Protein AF-A0A9N9FD49-F1 (afdb_monomer_lite)

InterPro domains:
  IPR052030 Peptidase M20/M20A family hydrolases [PTHR30575] (1-124)

Structure (mmCIF, N/CA/C/O backbone):
data_AF-A0A9N9FD49-F1
#
_entry.id   AF-A0A9N9FD49-F1
#
loop_
_atom_site.group_PDB
_atom_site.id
_atom_site.type_symbol
_atom_site.label_atom_id
_atom_site.label_alt_id
_atom_site.label_comp_id
_atom_site.label_asym_id
_atom_site.label_entity_id
_atom_site.label_seq_id
_atom_site.pdbx_PDB_ins_code
_atom_site.Cartn_x
_atom_site.Cartn_y
_atom_site.Cartn_z
_atom_site.occupancy
_atom_site.B_iso_or_equiv
_atom_site.auth_seq_id
_atom_site.auth_comp_id
_atom_site.auth_asym_id
_atom_site.auth_atom_id
_atom_site.pdbx_PDB_model_num
ATOM 1 N N . MET A 1 1 ? -5.210 12.489 31.346 1.00 48.78 1 MET A N 1
ATOM 2 C CA . MET A 1 1 ? -4.076 12.764 30.440 1.00 48.78 1 MET A CA 1
ATOM 3 C C . MET A 1 1 ? -3.189 11.539 30.343 1.00 48.78 1 MET A C 1
ATOM 5 O O . MET A 1 1 ? -3.195 10.955 29.278 1.00 48.78 1 MET A O 1
ATOM 9 N N . GLU A 1 2 ? -2.573 11.076 31.436 1.00 38.94 2 GLU A N 1
ATOM 10 C CA . GLU A 1 2 ? -1.674 9.901 31.472 1.00 38.94 2 GLU A CA 1
ATOM 11 C C . GLU A 1 2 ? -2.274 8.638 30.813 1.00 38.94 2 GLU A C 1
ATOM 13 O O . GLU A 1 2 ? -1.735 8.157 29.822 1.00 38.94 2 GLU A O 1
ATOM 18 N N . GLN A 1 3 ? -3.481 8.237 31.226 1.00 41.44 3 GLN A N 1
ATOM 19 C CA . GLN A 1 3 ? -4.226 7.083 30.689 1.00 41.44 3 GLN A CA 1
ATOM 20 C C . GLN A 1 3 ? -4.599 7.187 29.192 1.00 41.44 3 GLN A C 1
ATOM 22 O O . GLN A 1 3 ? -4.753 6.180 28.510 1.00 41.44 3 GLN A O 1
ATOM 27 N N . THR A 1 4 ? -4.763 8.409 28.670 1.00 55.53 4 THR A N 1
ATOM 28 C CA . THR A 1 4 ? -5.070 8.649 27.248 1.00 55.53 4 THR A CA 1
ATOM 29 C C . THR A 1 4 ? -3.807 8.500 26.402 1.00 55.53 4 THR A C 1
ATOM 31 O O . THR A 1 4 ? -3.849 7.865 25.358 1.00 55.53 4 THR A O 1
ATOM 34 N N . THR A 1 5 ? -2.674 9.020 26.883 1.00 59.12 5 THR A N 1
ATOM 35 C CA . THR A 1 5 ? -1.349 8.828 26.270 1.00 59.12 5 THR A CA 1
ATOM 36 C C . THR A 1 5 ? -0.921 7.363 26.244 1.00 59.12 5 THR A C 1
ATOM 38 O O . THR A 1 5 ? -0.415 6.917 25.221 1.00 59.12 5 THR A O 1
ATOM 41 N N . GLU A 1 6 ? -1.157 6.612 27.325 1.00 59.38 6 GLU A N 1
ATOM 42 C CA . GLU A 1 6 ? -0.853 5.173 27.387 1.00 59.38 6 GLU A CA 1
ATOM 43 C C . GLU A 1 6 ? -1.662 4.368 26.361 1.00 59.38 6 GLU A C 1
ATOM 45 O O . GLU A 1 6 ? -1.117 3.506 25.670 1.00 59.38 6 GLU A O 1
ATOM 50 N N . LEU A 1 7 ? -2.948 4.692 26.194 1.00 60.97 7 LEU A N 1
ATOM 51 C CA . LEU A 1 7 ? -3.796 4.030 25.205 1.00 60.97 7 LEU A CA 1
ATOM 52 C C . LEU A 1 7 ? -3.365 4.367 23.768 1.00 60.97 7 LEU A C 1
ATOM 54 O O . LEU A 1 7 ? -3.296 3.478 22.921 1.00 60.97 7 LEU A O 1
ATOM 58 N N . THR A 1 8 ? -3.003 5.626 23.498 1.00 71.31 8 THR A N 1
ATOM 59 C CA . THR A 1 8 ? -2.439 6.029 22.201 1.00 71.31 8 THR A CA 1
ATOM 60 C C . THR A 1 8 ? -1.119 5.308 21.911 1.00 71.31 8 THR A C 1
ATOM 62 O O . THR A 1 8 ? -0.913 4.865 20.780 1.00 71.31 8 THR A O 1
ATOM 65 N N . SER A 1 9 ? -0.252 5.118 22.915 1.00 79.88 9 SER A N 1
ATOM 66 C CA . SER A 1 9 ? 0.966 4.317 22.739 1.00 79.88 9 SER A CA 1
ATOM 67 C C . SER A 1 9 ? 0.662 2.844 22.483 1.00 79.88 9 SER A C 1
ATOM 69 O O . SER A 1 9 ? 1.275 2.255 21.603 1.00 79.88 9 SER A O 1
ATOM 71 N N . GLU A 1 10 ? -0.340 2.256 23.144 1.00 88.69 10 GLU A N 1
ATOM 72 C CA . GLU A 1 10 ? -0.682 0.848 22.923 1.00 88.69 10 GLU A CA 1
ATOM 73 C C . GLU A 1 10 ? -1.268 0.598 21.523 1.00 88.69 10 GLU A C 1
ATOM 75 O O . GLU A 1 10 ? -1.015 -0.447 20.909 1.00 88.69 10 GLU A O 1
ATOM 80 N N . PHE A 1 11 ? -2.034 1.555 20.988 1.00 89.88 11 PHE A N 1
ATOM 81 C CA . PHE A 1 11 ? -2.509 1.504 19.606 1.00 89.88 11 PHE A CA 1
ATOM 82 C C . PHE A 1 11 ? -1.346 1.576 18.615 1.00 89.88 11 PHE A C 1
ATOM 84 O O . PHE A 1 11 ? -1.268 0.744 17.708 1.00 89.88 11 PHE A O 1
ATOM 91 N N . ALA A 1 12 ? -0.431 2.530 18.809 1.00 86.69 12 ALA A N 1
ATOM 92 C CA . ALA A 1 12 ? 0.756 2.676 17.975 1.00 86.69 12 ALA A CA 1
ATOM 93 C C . ALA A 1 12 ? 1.618 1.406 18.018 1.00 86.69 12 ALA A C 1
ATOM 95 O O . ALA A 1 12 ? 1.910 0.831 16.973 1.00 86.69 12 ALA A O 1
ATOM 96 N N . ASP A 1 13 ? 1.935 0.900 19.210 1.00 91.44 13 ASP A N 1
ATOM 97 C CA . ASP A 1 13 ? 2.739 -0.309 19.395 1.00 91.44 13 ASP A CA 1
ATOM 98 C C . ASP A 1 13 ? 2.086 -1.532 18.748 1.00 91.44 13 ASP A C 1
ATOM 100 O O . ASP A 1 13 ? 2.764 -2.333 18.108 1.00 91.44 13 ASP A O 1
ATOM 104 N N . THR A 1 14 ? 0.759 -1.663 18.851 1.00 95.44 14 THR A N 1
ATOM 105 C CA . THR A 1 14 ? 0.018 -2.754 18.202 1.00 95.44 14 THR A CA 1
ATOM 106 C C . THR A 1 14 ? 0.128 -2.673 16.678 1.00 95.44 14 THR A C 1
ATOM 108 O O . THR A 1 14 ? 0.394 -3.689 16.034 1.00 95.44 14 THR A O 1
ATOM 111 N N . ALA A 1 15 ? -0.045 -1.483 16.093 1.00 91.00 15 ALA A N 1
ATOM 112 C CA . ALA A 1 15 ? 0.073 -1.289 14.650 1.00 91.00 15 ALA A CA 1
ATOM 113 C C . ALA A 1 15 ? 1.500 -1.561 14.153 1.00 91.00 15 ALA A C 1
ATOM 115 O O . ALA A 1 15 ? 1.694 -2.302 13.190 1.00 91.00 15 ALA A O 1
ATOM 116 N N . LEU A 1 16 ? 2.499 -0.991 14.831 1.00 92.06 16 LEU A N 1
ATOM 117 C CA . LEU A 1 16 ? 3.910 -1.135 14.477 1.00 92.06 16 LEU A CA 1
ATOM 118 C C . LEU A 1 1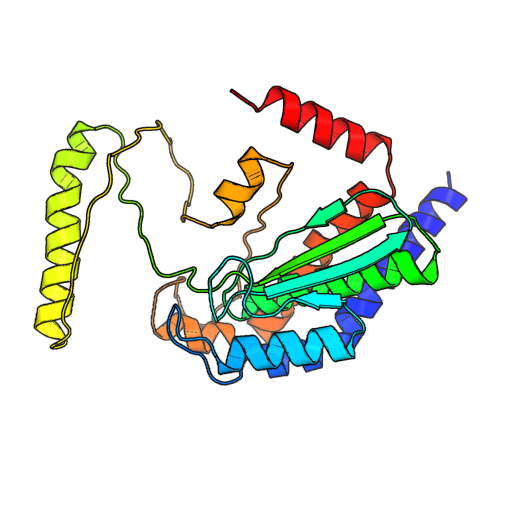6 ? 4.381 -2.581 14.623 1.00 92.06 16 LEU A C 1
ATOM 120 O O . LEU A 1 16 ? 5.074 -3.088 13.744 1.00 92.06 16 LEU A O 1
ATOM 124 N N . LYS A 1 17 ? 3.959 -3.272 15.687 1.00 95.50 17 LYS A N 1
ATOM 125 C CA . LYS A 1 17 ? 4.268 -4.689 15.884 1.00 95.50 17 LYS A CA 1
ATOM 126 C C . LYS A 1 17 ? 3.668 -5.552 14.776 1.00 95.50 17 LYS A C 1
ATOM 128 O O . LYS A 1 17 ? 4.365 -6.412 14.252 1.00 95.50 17 LYS A O 1
ATOM 133 N N . ALA A 1 18 ? 2.424 -5.289 14.377 1.00 96.62 18 ALA A N 1
ATOM 134 C CA . ALA A 1 18 ? 1.783 -6.022 13.290 1.00 96.62 18 ALA A CA 1
ATOM 135 C C . ALA A 1 18 ? 2.480 -5.814 11.933 1.00 96.62 18 ALA A C 1
ATOM 137 O O . ALA A 1 18 ? 2.553 -6.759 11.153 1.00 96.62 18 ALA A O 1
ATOM 138 N N . ILE A 1 19 ? 3.009 -4.613 11.659 1.00 95.00 19 ILE A N 1
ATOM 139 C CA . ILE A 1 19 ? 3.825 -4.334 10.462 1.00 95.00 19 ILE A CA 1
ATOM 140 C C . ILE A 1 19 ? 5.161 -5.078 10.533 1.00 95.00 19 ILE A C 1
ATOM 142 O O . ILE A 1 19 ? 5.566 -5.710 9.559 1.00 95.00 19 ILE A O 1
ATOM 146 N N . GLU A 1 20 ? 5.834 -5.021 11.683 1.00 95.62 20 GLU A N 1
ATOM 147 C CA . GLU A 1 20 ? 7.118 -5.693 11.892 1.00 95.62 20 GLU A CA 1
ATOM 148 C C . GLU A 1 20 ? 6.987 -7.214 11.733 1.00 95.62 20 GLU A C 1
ATOM 150 O O . GLU A 1 20 ? 7.800 -7.834 11.054 1.00 95.62 20 GLU A O 1
ATOM 155 N N . ASP A 1 21 ? 5.920 -7.807 12.278 1.00 97.25 21 ASP A N 1
ATOM 156 C CA . ASP A 1 21 ? 5.657 -9.251 12.222 1.00 97.25 21 ASP A CA 1
ATOM 157 C C . ASP A 1 21 ? 5.485 -9.787 10.795 1.00 97.25 21 ASP A C 1
ATOM 159 O O . ASP A 1 21 ? 5.716 -10.970 10.554 1.00 97.25 21 ASP A O 1
ATOM 163 N N . VAL A 1 22 ? 5.101 -8.932 9.842 1.00 96.62 22 VAL A N 1
ATOM 164 C CA . VAL A 1 22 ? 4.965 -9.300 8.425 1.00 96.62 22 VAL A CA 1
ATOM 165 C C . VAL A 1 22 ? 6.087 -8.749 7.547 1.00 96.62 22 VAL A C 1
ATOM 167 O O . VAL A 1 22 ? 6.101 -9.010 6.347 1.00 96.62 22 VAL A O 1
ATOM 170 N N . SER A 1 23 ? 7.042 -8.007 8.112 1.00 96.00 23 SER A N 1
ATOM 171 C CA . SER A 1 23 ? 8.091 -7.303 7.364 1.00 96.00 23 SER A CA 1
ATOM 172 C C . SER A 1 23 ? 8.893 -8.236 6.454 1.00 96.00 23 SER A C 1
ATOM 174 O O . SER A 1 23 ? 9.079 -7.932 5.275 1.00 96.00 23 SER A O 1
ATOM 176 N N . ASP A 1 24 ? 9.309 -9.401 6.957 1.00 95.44 24 ASP A N 1
ATOM 177 C CA . ASP A 1 24 ? 10.069 -10.377 6.168 1.00 95.44 24 ASP A CA 1
ATOM 178 C C . ASP A 1 24 ? 9.218 -11.004 5.050 1.00 95.44 24 ASP A C 1
ATOM 180 O O . ASP A 1 24 ? 9.685 -11.157 3.922 1.00 95.44 24 ASP A O 1
ATOM 184 N N . GLU A 1 25 ? 7.943 -11.308 5.317 1.00 95.25 25 GLU A N 1
ATOM 185 C CA . GLU A 1 25 ? 7.009 -11.819 4.302 1.00 95.25 25 GLU A CA 1
ATOM 186 C C . GLU A 1 25 ? 6.801 -10.789 3.179 1.00 95.25 25 GLU A C 1
ATOM 188 O O . GLU A 1 25 ? 6.826 -11.130 1.993 1.00 95.25 25 GLU A O 1
ATOM 193 N N . LEU A 1 26 ? 6.649 -9.515 3.551 1.00 93.38 26 LEU A N 1
ATOM 194 C CA . LEU A 1 26 ? 6.530 -8.396 2.622 1.00 93.38 26 LEU A CA 1
ATOM 195 C C . LEU A 1 26 ? 7.807 -8.203 1.801 1.00 93.38 26 LEU A C 1
ATOM 197 O O . LEU A 1 26 ? 7.725 -7.976 0.592 1.00 93.38 26 LEU A O 1
ATOM 201 N N . TYR A 1 27 ? 8.985 -8.347 2.412 1.00 93.25 27 TYR A N 1
ATOM 202 C CA . TYR A 1 27 ? 10.244 -8.292 1.676 1.00 93.25 27 TYR A CA 1
ATOM 203 C C . TYR A 1 27 ? 10.289 -9.368 0.590 1.00 93.25 27 TYR A C 1
ATOM 205 O O . TYR A 1 27 ? 10.530 -9.057 -0.580 1.00 93.25 27 TYR A O 1
ATOM 213 N N . GLU A 1 28 ? 9.967 -10.611 0.953 1.00 93.31 28 GLU A N 1
ATOM 214 C CA . GLU A 1 28 ? 9.929 -11.740 0.024 1.00 93.31 28 GLU A CA 1
ATOM 215 C C . GLU A 1 28 ? 8.913 -11.538 -1.103 1.00 93.31 28 GLU A C 1
ATOM 217 O O . GLU A 1 28 ? 9.177 -11.918 -2.244 1.00 93.31 28 GLU A O 1
ATOM 222 N N . ILE A 1 29 ? 7.762 -10.922 -0.827 1.00 91.38 29 ILE A N 1
ATOM 223 C CA . ILE A 1 29 ? 6.794 -10.535 -1.862 1.00 91.38 29 ILE A CA 1
ATOM 224 C C . ILE A 1 29 ? 7.405 -9.487 -2.805 1.00 91.38 29 ILE A C 1
ATOM 226 O O . ILE A 1 29 ? 7.354 -9.655 -4.023 1.00 91.38 29 ILE A O 1
ATOM 230 N N . SER A 1 30 ? 8.034 -8.439 -2.264 1.00 87.06 30 SER A N 1
ATOM 231 C CA . SER A 1 30 ? 8.511 -7.278 -3.033 1.00 87.06 30 SER A CA 1
ATOM 232 C C . SER A 1 30 ? 9.613 -7.582 -4.055 1.00 87.06 30 SER A C 1
ATOM 234 O O . SER A 1 30 ? 9.788 -6.840 -5.026 1.00 87.06 30 SER A O 1
ATOM 236 N N . ILE A 1 31 ? 10.385 -8.652 -3.855 1.00 89.19 31 ILE A N 1
ATOM 237 C CA . ILE A 1 31 ? 11.532 -8.986 -4.712 1.00 89.19 31 ILE A CA 1
ATOM 238 C C . ILE A 1 31 ? 11.190 -9.980 -5.830 1.00 89.19 31 ILE A C 1
ATOM 240 O O . ILE A 1 31 ? 12.011 -10.174 -6.744 1.00 89.19 31 ILE A O 1
ATOM 244 N N . LYS A 1 32 ? 9.994 -10.584 -5.788 1.00 86.38 32 LYS A N 1
ATOM 245 C CA . LYS A 1 32 ? 9.552 -11.634 -6.715 1.00 86.38 32 LYS A CA 1
ATOM 246 C C . LYS A 1 32 ? 9.039 -11.062 -8.037 1.00 86.38 32 LYS A C 1
ATOM 248 O O . LYS A 1 32 ? 8.318 -10.078 -8.062 1.00 86.38 32 LYS A O 1
ATOM 253 N N . ASN A 1 33 ? 9.455 -11.723 -9.119 1.00 82.00 33 ASN A N 1
ATOM 254 C CA . ASN A 1 33 ? 8.973 -11.613 -10.502 1.00 82.00 33 ASN A CA 1
ATOM 255 C C . ASN A 1 33 ? 8.302 -10.270 -10.885 1.00 82.00 33 ASN A C 1
ATOM 257 O O . ASN A 1 33 ? 7.076 -10.209 -10.947 1.00 82.00 33 ASN A O 1
ATOM 261 N N . PRO A 1 34 ? 9.081 -9.197 -11.133 1.00 78.81 34 PRO A N 1
ATOM 262 C CA . PRO A 1 34 ? 8.523 -7.936 -11.610 1.00 78.81 34 PRO A CA 1
ATOM 263 C C . PRO A 1 34 ? 7.905 -8.115 -13.003 1.00 78.81 34 PRO A C 1
ATOM 265 O O . PRO A 1 34 ? 8.526 -8.706 -13.887 1.00 78.81 34 PRO A O 1
ATOM 268 N N . GLU A 1 35 ? 6.707 -7.572 -13.195 1.00 80.25 35 GLU A N 1
ATOM 269 C CA . GLU A 1 35 ? 5.926 -7.680 -14.430 1.00 80.25 35 GLU A CA 1
ATOM 270 C C . GLU A 1 35 ? 5.734 -6.313 -15.098 1.00 80.25 35 GLU A C 1
ATOM 272 O O . GLU A 1 35 ? 6.020 -5.264 -14.516 1.00 80.25 35 GLU A O 1
ATOM 277 N N . LEU A 1 36 ? 5.300 -6.332 -16.359 1.00 77.00 36 LEU A N 1
ATOM 278 C CA . LEU A 1 36 ? 5.026 -5.124 -17.134 1.00 77.00 36 LEU A CA 1
ATOM 279 C C . LEU A 1 36 ? 3.654 -4.541 -16.782 1.00 77.00 36 LEU A C 1
ATOM 281 O O . LEU A 1 36 ? 2.762 -5.255 -16.331 1.00 77.00 36 LEU A O 1
ATOM 285 N N . ALA A 1 37 ? 3.490 -3.244 -17.050 1.00 75.19 37 ALA A N 1
ATOM 286 C CA . ALA A 1 37 ? 2.236 -2.529 -16.841 1.00 75.19 37 ALA A CA 1
ATOM 287 C C . ALA A 1 37 ? 1.057 -3.234 -17.537 1.00 75.19 37 ALA A C 1
ATOM 289 O O . ALA A 1 37 ? 1.148 -3.542 -18.726 1.00 75.19 37 ALA A O 1
ATOM 290 N N . TYR A 1 38 ? -0.041 -3.433 -16.803 1.00 76.88 38 TYR A N 1
ATOM 291 C CA . TYR A 1 38 ? -1.259 -4.160 -17.203 1.00 76.88 38 TYR A CA 1
ATOM 292 C C . TYR A 1 38 ? -1.102 -5.676 -17.406 1.00 76.88 38 TYR A C 1
ATOM 294 O O . TYR A 1 38 ? -2.085 -6.357 -17.693 1.00 76.88 38 TYR A O 1
ATOM 302 N N . GLU A 1 39 ? 0.098 -6.220 -17.222 1.00 82.31 39 GLU A N 1
ATOM 303 C CA . GLU A 1 39 ? 0.406 -7.648 -17.343 1.00 82.31 39 GLU A CA 1
ATOM 304 C C . GLU A 1 39 ? 0.819 -8.250 -15.986 1.00 82.31 39 GLU A C 1
ATOM 306 O O . GLU A 1 39 ? 1.384 -9.340 -15.936 1.00 82.31 39 GLU A O 1
ATOM 311 N N . GLU A 1 40 ? 0.546 -7.556 -14.873 1.00 86.12 40 GLU A N 1
ATOM 312 C CA . GLU A 1 40 ? 0.952 -7.920 -13.508 1.00 86.12 40 GLU A CA 1
ATOM 313 C C . GLU A 1 40 ? 0.140 -9.087 -12.912 1.00 86.12 40 GLU A C 1
ATOM 315 O O . GLU A 1 40 ? -0.434 -8.989 -11.825 1.00 86.12 40 GLU A O 1
ATOM 320 N N . LYS A 1 41 ? 0.037 -10.206 -13.634 1.00 91.62 41 LYS A N 1
ATOM 321 C CA . LYS A 1 41 ? -0.806 -11.354 -13.266 1.00 91.62 41 LYS A CA 1
ATOM 322 C C . LYS A 1 41 ? -0.236 -12.135 -12.085 1.00 91.62 41 LYS A C 1
ATOM 324 O O . LYS A 1 41 ? -0.995 -12.567 -11.214 1.00 91.62 41 LYS A O 1
ATOM 329 N N . PHE A 1 42 ? 1.083 -12.313 -12.031 1.00 90.25 42 PHE A N 1
ATOM 330 C CA . PHE A 1 42 ? 1.757 -12.938 -10.898 1.00 90.25 42 PHE A CA 1
ATOM 331 C C . PHE A 1 42 ? 1.662 -12.060 -9.649 1.00 90.25 42 PHE A C 1
ATOM 333 O O . PHE A 1 42 ? 1.257 -12.559 -8.600 1.00 90.25 42 PHE A O 1
ATOM 340 N N . ALA A 1 43 ? 1.989 -10.768 -9.751 1.00 87.38 43 ALA A N 1
ATOM 341 C CA . ALA A 1 43 ? 1.928 -9.847 -8.619 1.00 87.38 43 ALA A CA 1
ATOM 342 C C . ALA A 1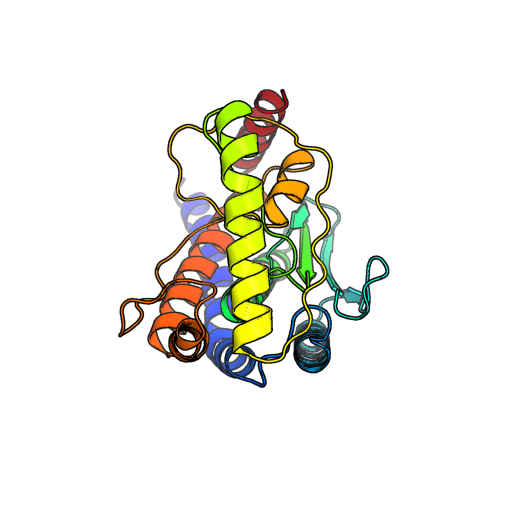 43 ? 0.491 -9.699 -8.097 1.00 87.38 43 ALA A C 1
ATOM 344 O O . ALA A 1 43 ? 0.272 -9.766 -6.887 1.00 87.38 43 ALA A O 1
ATOM 345 N N . HIS A 1 44 ? -0.492 -9.593 -8.998 1.00 92.31 44 HIS A N 1
ATOM 346 C CA . HIS A 1 44 ? -1.911 -9.596 -8.650 1.00 92.31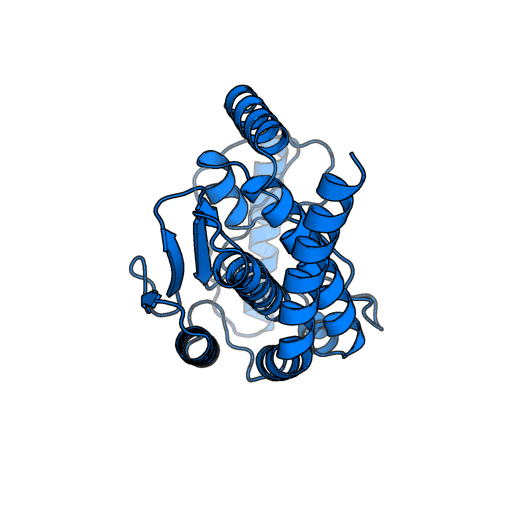 44 HIS A CA 1
ATOM 347 C C . HIS A 1 44 ? -2.283 -10.834 -7.836 1.00 92.31 44 HIS A C 1
ATOM 349 O O . HIS A 1 44 ? -2.793 -10.714 -6.722 1.00 92.31 44 HIS A O 1
ATOM 355 N N . LYS A 1 45 ? -2.001 -12.029 -8.370 1.00 94.56 45 LYS A N 1
ATOM 356 C CA . LYS A 1 45 ? -2.338 -13.282 -7.695 1.00 94.56 45 LYS A CA 1
ATOM 357 C C . LYS A 1 45 ? -1.655 -13.386 -6.331 1.00 94.56 45 LYS A C 1
ATOM 359 O O . LYS A 1 45 ? -2.316 -13.711 -5.352 1.00 94.56 45 LYS A O 1
ATOM 364 N N . LEU A 1 46 ? -0.359 -13.081 -6.269 1.00 93.62 46 LEU A N 1
ATOM 365 C CA . LEU A 1 46 ? 0.426 -13.148 -5.040 1.00 93.62 46 LEU A CA 1
ATOM 366 C C . LEU A 1 46 ? -0.158 -12.249 -3.941 1.00 93.62 46 LEU A C 1
ATOM 368 O O . LEU A 1 46 ? -0.300 -12.691 -2.805 1.00 93.62 46 LEU A O 1
ATOM 372 N N . LEU A 1 47 ? -0.518 -11.006 -4.276 1.00 93.56 47 LEU A N 1
ATOM 373 C CA . LEU A 1 47 ? -1.085 -10.054 -3.319 1.00 93.56 47 LEU A CA 1
ATOM 374 C C . LEU A 1 47 ? -2.512 -10.427 -2.901 1.00 93.56 47 LEU A C 1
ATOM 376 O O . LEU A 1 47 ? -2.842 -10.323 -1.721 1.00 93.56 47 LEU A O 1
ATOM 380 N N . VAL A 1 48 ? -3.347 -10.882 -3.841 1.00 95.00 48 VAL A N 1
ATOM 381 C CA . VAL A 1 48 ? -4.713 -11.342 -3.549 1.00 95.00 48 VAL A CA 1
ATOM 382 C C . VAL A 1 48 ? -4.690 -12.533 -2.596 1.00 95.00 48 VAL A C 1
ATOM 384 O O . VAL A 1 48 ? -5.374 -12.487 -1.573 1.00 95.00 48 VAL A O 1
ATOM 387 N N . ASP A 1 49 ? -3.887 -13.557 -2.896 1.00 96.06 49 ASP A N 1
ATOM 388 C CA . ASP A 1 49 ? -3.757 -14.748 -2.052 1.00 96.06 49 ASP A CA 1
ATOM 389 C C . ASP A 1 49 ? -3.270 -14.351 -0.647 1.00 96.06 49 ASP A C 1
ATOM 391 O O . ASP A 1 49 ? -3.883 -14.709 0.358 1.00 96.06 49 ASP A O 1
ATOM 395 N N . TYR A 1 50 ? -2.221 -13.524 -0.573 1.00 96.06 50 TYR A N 1
ATOM 396 C CA . TYR A 1 50 ? -1.653 -13.070 0.695 1.00 96.06 50 TYR A CA 1
ATOM 397 C C . TYR A 1 50 ? -2.663 -12.293 1.555 1.00 96.06 50 TYR A C 1
ATOM 399 O O . TYR A 1 50 ? -2.804 -12.535 2.754 1.00 96.06 50 TYR A O 1
ATOM 407 N N . LEU A 1 51 ? -3.424 -11.373 0.958 1.00 95.00 51 LEU A N 1
ATOM 408 C CA . LEU A 1 51 ? -4.437 -10.598 1.681 1.00 95.00 51 LEU A CA 1
ATOM 409 C C . LEU A 1 51 ? -5.606 -11.476 2.153 1.00 95.00 51 LEU A C 1
ATOM 411 O O . LEU A 1 51 ? -6.125 -11.263 3.254 1.00 95.00 51 LEU A O 1
ATOM 415 N N . GLN A 1 52 ? -5.992 -12.491 1.376 1.00 94.75 52 GLN A N 1
ATOM 416 C CA . GLN A 1 52 ? -6.979 -13.489 1.801 1.00 94.75 52 GLN A CA 1
ATOM 417 C C . GLN A 1 52 ? -6.474 -14.310 2.996 1.00 94.75 52 GLN A C 1
ATOM 419 O O . GLN A 1 52 ? -7.218 -14.496 3.962 1.00 94.75 52 GLN A O 1
ATOM 424 N N . GLU A 1 53 ? -5.205 -14.732 2.993 1.00 95.44 53 GLU A N 1
ATOM 425 C CA . GLU A 1 53 ? -4.568 -15.410 4.134 1.00 95.44 53 GLU A CA 1
ATOM 426 C C . GLU A 1 53 ? -4.570 -14.534 5.397 1.00 95.44 53 GLU A C 1
ATOM 428 O O . GLU A 1 53 ? -4.845 -15.018 6.500 1.00 95.44 53 GLU A O 1
ATOM 433 N N . LYS A 1 54 ? -4.368 -13.217 5.246 1.00 94.88 54 LYS A N 1
ATOM 434 C CA . LYS A 1 54 ? -4.486 -12.228 6.336 1.00 94.88 54 LYS A CA 1
ATOM 435 C C . LYS A 1 54 ? -5.936 -11.867 6.702 1.00 94.88 54 LYS A C 1
ATOM 437 O O . LYS A 1 54 ? -6.160 -10.989 7.542 1.00 94.88 54 LYS A O 1
ATOM 442 N N . ARG A 1 55 ? -6.917 -12.596 6.154 1.00 94.56 55 ARG A N 1
ATOM 443 C CA . ARG A 1 55 ? -8.361 -12.490 6.429 1.00 94.56 55 ARG A CA 1
ATOM 444 C C . ARG A 1 55 ? -8.996 -11.173 5.979 1.00 94.56 55 ARG A C 1
ATOM 446 O O . ARG A 1 55 ? -9.954 -10.711 6.598 1.00 94.56 55 ARG A O 1
ATOM 453 N N . PHE A 1 56 ? -8.491 -10.570 4.907 1.00 93.81 56 PHE A N 1
ATOM 454 C CA . PHE A 1 56 ? -9.227 -9.525 4.200 1.00 93.81 56 PHE A CA 1
ATOM 455 C C . PHE A 1 56 ? -10.291 -10.151 3.294 1.00 93.81 56 PHE A C 1
ATOM 457 O O . PHE A 1 56 ? -10.096 -11.218 2.708 1.00 93.81 56 PHE A O 1
ATOM 464 N N . LYS A 1 57 ? -11.414 -9.454 3.123 1.00 94.38 57 LYS A N 1
ATOM 465 C CA . LYS A 1 57 ? -12.356 -9.736 2.041 1.00 94.38 57 LYS A CA 1
ATOM 466 C C . LYS A 1 57 ? -11.785 -9.127 0.764 1.00 94.38 57 LYS A C 1
ATOM 468 O O . LYS A 1 57 ? -11.774 -7.908 0.620 1.00 94.38 57 LYS A O 1
ATOM 473 N N . VAL A 1 58 ? -11.313 -9.963 -0.155 1.00 94.75 58 VAL A N 1
ATOM 474 C CA . VAL A 1 58 ? -10.667 -9.501 -1.391 1.00 94.75 58 VAL A CA 1
ATOM 475 C C . VAL A 1 58 ? -11.582 -9.710 -2.595 1.00 94.75 58 VAL A C 1
ATOM 477 O O . VAL A 1 58 ? -12.075 -10.814 -2.819 1.00 94.75 58 VAL A O 1
ATOM 480 N N . THR A 1 59 ? -11.784 -8.653 -3.377 1.00 95.19 59 THR A N 1
ATOM 481 C CA . THR A 1 59 ? -12.441 -8.664 -4.687 1.00 95.19 59 THR A CA 1
ATOM 482 C C . THR A 1 59 ? -11.361 -8.560 -5.773 1.00 95.19 59 THR A C 1
ATOM 484 O O . THR A 1 59 ? -10.844 -7.462 -6.011 1.00 95.19 59 THR A O 1
ATOM 487 N N . PRO A 1 60 ? -10.965 -9.675 -6.414 1.00 94.12 60 PRO A N 1
ATOM 488 C CA . PRO A 1 60 ? -9.993 -9.653 -7.506 1.00 94.12 60 PRO A CA 1
ATOM 489 C C . PRO A 1 60 ? -10.602 -9.074 -8.791 1.00 94.12 60 PRO A C 1
ATOM 491 O O . PRO A 1 60 ? -11.820 -8.923 -8.895 1.00 94.12 60 PRO A O 1
ATOM 494 N N . SER A 1 61 ? -9.741 -8.754 -9.758 1.00 91.75 61 SER A N 1
ATOM 495 C CA . SER A 1 61 ? -10.077 -8.210 -11.084 1.00 91.75 61 SER A CA 1
ATOM 496 C C . SER A 1 61 ? -11.162 -7.121 -11.061 1.00 91.75 61 SER A C 1
ATOM 498 O O . SER A 1 61 ? -12.187 -7.194 -11.744 1.00 91.75 61 SER A O 1
ATOM 500 N N . SER A 1 62 ? -10.959 -6.124 -10.201 1.00 86.69 62 SER A N 1
ATOM 501 C CA . SER A 1 62 ? -11.940 -5.073 -9.924 1.00 86.69 62 SER A CA 1
ATOM 502 C C . SER A 1 62 ? -11.955 -3.976 -10.993 1.00 86.69 62 SER A C 1
ATOM 504 O O . SER A 1 62 ? -10.993 -3.772 -11.727 1.00 86.69 62 SER A O 1
ATOM 506 N N . PHE A 1 63 ? -13.069 -3.240 -11.071 1.00 85.75 63 PHE A N 1
ATOM 507 C CA . PHE A 1 63 ? -13.230 -2.059 -11.939 1.00 85.75 63 PHE A CA 1
ATOM 508 C C . PHE A 1 63 ? -12.960 -2.307 -13.436 1.00 85.75 63 PHE A C 1
ATOM 510 O O . PHE A 1 63 ? -12.609 -1.387 -14.169 1.00 85.75 63 PHE A O 1
ATOM 517 N N . GLY A 1 64 ? -13.143 -3.548 -13.901 1.00 84.94 64 GLY A N 1
ATOM 518 C CA . GLY A 1 64 ? -12.916 -3.929 -15.298 1.00 84.94 64 GLY A CA 1
ATOM 519 C C . GLY A 1 64 ? -11.442 -4.106 -15.678 1.00 84.94 64 GLY A C 1
ATOM 520 O O . GLY A 1 64 ? -11.146 -4.224 -16.864 1.00 84.94 64 GLY A O 1
ATOM 521 N N . LEU A 1 65 ? -10.530 -4.139 -14.701 1.00 84.38 65 LEU A N 1
ATOM 522 C CA . LEU A 1 65 ? -9.103 -4.379 -14.908 1.00 84.38 65 LEU A CA 1
ATOM 523 C C . LEU A 1 65 ? -8.710 -5.737 -14.324 1.00 84.38 65 LEU A C 1
ATOM 525 O O . LEU A 1 65 ? -8.874 -5.971 -13.129 1.00 84.38 65 LEU A O 1
ATOM 529 N N . GLU A 1 66 ? -8.164 -6.624 -15.163 1.00 88.94 66 GLU A N 1
ATOM 530 C CA . GLU A 1 66 ? -7.801 -7.998 -14.771 1.00 88.94 66 GLU A CA 1
ATOM 531 C C . GLU A 1 66 ? -6.818 -8.015 -13.590 1.00 88.94 66 GLU A C 1
ATOM 533 O O . GLU A 1 66 ? -6.967 -8.835 -12.685 1.00 88.94 66 GLU A O 1
ATOM 538 N N . THR A 1 67 ? -5.871 -7.073 -13.566 1.00 86.94 67 THR A N 1
ATOM 539 C CA . THR A 1 67 ? -4.786 -6.994 -12.580 1.00 86.94 67 THR A CA 1
ATOM 540 C C . THR A 1 67 ? -5.093 -6.090 -11.378 1.00 86.94 67 THR A C 1
ATOM 542 O O . THR A 1 67 ? -4.284 -6.016 -10.453 1.00 86.94 67 THR A O 1
ATOM 545 N N . ALA A 1 68 ? -6.274 -5.462 -11.309 1.00 87.50 68 ALA A N 1
ATOM 546 C CA . ALA A 1 68 ? -6.678 -4.635 -10.166 1.00 87.50 68 ALA A CA 1
ATOM 547 C C . ALA A 1 68 ? -7.432 -5.431 -9.094 1.00 87.50 68 ALA A C 1
ATOM 549 O O . ALA A 1 68 ? -8.161 -6.367 -9.411 1.00 87.50 68 ALA A O 1
ATOM 550 N N . PHE A 1 69 ? -7.334 -5.038 -7.824 1.00 91.00 69 PHE A N 1
ATOM 551 C CA . PHE A 1 69 ? -8.103 -5.665 -6.739 1.00 91.00 69 PHE A CA 1
ATOM 552 C C . PHE A 1 69 ? -8.539 -4.663 -5.666 1.00 91.00 69 PHE A C 1
ATOM 554 O O . PHE A 1 69 ? -7.969 -3.584 -5.527 1.00 91.00 69 PHE A O 1
ATOM 561 N N . VAL A 1 70 ? -9.537 -5.050 -4.870 1.00 91.31 70 VAL A N 1
ATOM 562 C CA . VAL A 1 70 ? -9.927 -4.349 -3.638 1.00 91.31 70 VAL A CA 1
ATOM 563 C C . VAL A 1 70 ? -9.858 -5.327 -2.479 1.00 91.31 70 VAL A C 1
ATOM 565 O O . VAL A 1 70 ? -10.459 -6.393 -2.554 1.00 91.31 70 VAL A O 1
ATOM 568 N N . ALA A 1 71 ? -9.160 -4.978 -1.406 1.00 89.56 71 ALA A N 1
ATOM 569 C CA . ALA A 1 71 ? -9.149 -5.731 -0.159 1.00 89.56 71 ALA A CA 1
ATOM 570 C C . ALA A 1 71 ? -9.778 -4.900 0.959 1.00 89.56 71 ALA A C 1
ATOM 572 O O . ALA A 1 71 ? -9.386 -3.761 1.201 1.00 89.56 71 ALA A O 1
ATOM 573 N N . GLU A 1 72 ? -10.760 -5.475 1.642 1.00 89.69 72 GLU A N 1
ATOM 574 C CA . GLU A 1 72 ? -11.551 -4.799 2.665 1.00 89.69 72 GLU A CA 1
ATOM 575 C C . GLU A 1 72 ? -11.451 -5.548 3.994 1.00 89.69 72 GLU A C 1
ATOM 577 O O . GLU A 1 72 ? -11.586 -6.774 4.055 1.00 89.69 72 GLU A O 1
ATOM 582 N N . PHE A 1 73 ? -11.263 -4.801 5.075 1.00 89.31 73 PHE A N 1
ATOM 583 C CA . PHE A 1 73 ? -11.478 -5.275 6.433 1.00 89.31 73 PHE A CA 1
ATOM 584 C C . PHE A 1 73 ? -12.425 -4.316 7.150 1.00 89.31 73 PHE A C 1
ATOM 586 O O . PHE A 1 73 ? -12.231 -3.102 7.111 1.00 89.31 73 PHE A O 1
ATOM 593 N N . GLN A 1 74 ? -13.438 -4.859 7.819 1.00 81.56 74 GLN A N 1
ATOM 594 C CA . GLN A 1 74 ? -14.427 -4.082 8.554 1.00 81.56 74 GLN A CA 1
ATOM 595 C C . GLN A 1 74 ? -14.647 -4.721 9.923 1.00 81.56 74 GLN A C 1
ATOM 597 O O . GLN A 1 74 ? -15.027 -5.889 9.996 1.00 81.56 74 GLN A O 1
ATOM 602 N N . SER A 1 75 ? -14.425 -3.965 11.002 1.00 76.56 75 SER A N 1
ATOM 603 C CA . SER A 1 75 ? -14.725 -4.443 12.359 1.00 76.56 75 SER A CA 1
ATOM 604 C C . SER A 1 75 ? -16.219 -4.272 12.675 1.00 76.56 75 SER A C 1
ATOM 606 O O . SER A 1 75 ? -16.859 -5.240 13.079 1.00 76.56 75 SER A O 1
ATOM 608 N N . LYS A 1 76 ? -16.768 -3.062 12.439 1.00 65.69 76 LYS A N 1
ATOM 609 C CA . LYS A 1 76 ? -18.179 -2.594 12.477 1.00 65.69 76 LYS A CA 1
ATOM 610 C C . LYS A 1 76 ? -18.283 -1.265 11.695 1.00 65.69 76 LYS A C 1
ATOM 612 O O . LYS A 1 76 ? -17.253 -0.688 11.355 1.00 65.69 76 LYS A O 1
ATOM 617 N N . ALA A 1 77 ? -19.487 -0.781 11.361 1.00 54.12 77 ALA A N 1
ATOM 618 C CA . ALA A 1 77 ? -19.664 0.463 10.591 1.00 54.12 77 ALA A CA 1
ATOM 619 C C . ALA A 1 77 ? -18.984 1.660 11.287 1.00 54.12 77 ALA A C 1
ATOM 621 O O . ALA A 1 77 ? -19.376 2.039 12.382 1.00 54.12 77 ALA A O 1
ATOM 622 N N . GLY A 1 78 ? -17.970 2.249 10.651 1.00 56.81 78 GLY A N 1
ATOM 623 C CA . GLY A 1 78 ? -17.146 3.300 11.247 1.00 56.81 78 GLY A CA 1
ATOM 624 C C . GLY A 1 78 ? -16.397 4.119 10.198 1.00 56.81 78 GLY A C 1
ATOM 625 O O . GLY A 1 78 ? -16.781 4.149 9.029 1.00 56.81 78 GLY A O 1
ATOM 626 N N . ARG A 1 79 ? -15.337 4.820 10.613 1.00 62.69 79 ARG A N 1
ATOM 627 C CA . ARG A 1 79 ? -14.523 5.653 9.710 1.00 62.69 79 ARG A CA 1
ATOM 628 C C . ARG A 1 79 ? -13.807 4.779 8.673 1.00 62.69 79 ARG A C 1
ATOM 630 O O . ARG A 1 79 ? -13.258 3.739 9.028 1.00 62.69 79 ARG A O 1
ATOM 637 N N . GLU A 1 80 ? -13.811 5.207 7.411 1.00 52.19 80 GLU A N 1
ATOM 638 C CA . GLU A 1 80 ? -13.101 4.518 6.326 1.00 52.19 80 GLU A CA 1
ATOM 639 C C . GLU A 1 80 ? -11.732 5.165 6.075 1.00 52.19 80 GLU A C 1
ATOM 641 O O . GLU A 1 80 ? -11.637 6.390 5.978 1.00 52.19 80 GLU A O 1
ATOM 646 N N . ILE A 1 81 ? -10.691 4.341 5.938 1.00 53.25 81 ILE A N 1
ATOM 647 C CA . ILE A 1 81 ? -9.371 4.733 5.423 1.00 53.25 81 ILE A CA 1
ATOM 648 C C . ILE A 1 81 ? -9.068 3.894 4.193 1.00 53.25 81 ILE A C 1
ATOM 650 O O . ILE A 1 81 ? -9.265 2.675 4.216 1.00 53.25 81 ILE A O 1
ATOM 654 N N . GLY A 1 82 ? -8.557 4.528 3.137 1.00 51.25 82 GLY A N 1
ATOM 655 C CA . GLY A 1 82 ? -8.086 3.778 1.988 1.00 51.25 82 GLY A CA 1
ATOM 656 C C . GLY A 1 82 ? -7.102 4.479 1.059 1.00 51.25 82 GLY A C 1
ATOM 657 O O . GLY A 1 82 ? -6.900 5.688 1.126 1.00 51.25 82 GLY A O 1
ATOM 658 N N . HIS A 1 83 ? -6.581 3.624 0.175 1.00 48.34 83 HIS A N 1
ATOM 659 C CA . HIS A 1 83 ? -5.651 3.805 -0.952 1.00 48.34 83 HIS A CA 1
ATOM 660 C C . HIS A 1 83 ? -4.143 3.814 -0.661 1.00 48.34 83 HIS A C 1
ATOM 662 O O . HIS A 1 83 ? -3.628 4.668 0.052 1.00 48.34 83 HIS A O 1
ATOM 668 N N . ALA A 1 84 ? -3.437 2.888 -1.317 1.00 37.88 84 ALA A N 1
ATOM 669 C CA . ALA A 1 84 ? -1.988 2.871 -1.495 1.00 37.88 84 ALA A CA 1
ATOM 670 C C . ALA A 1 84 ? -1.682 2.170 -2.834 1.00 37.88 84 ALA A C 1
ATOM 672 O O . ALA A 1 84 ? -2.152 1.057 -3.056 1.00 37.88 84 ALA A O 1
ATOM 673 N N . CYS A 1 85 ? -0.954 2.848 -3.725 1.00 37.28 85 CYS A N 1
ATOM 674 C CA . CYS A 1 85 ? -0.771 2.472 -5.135 1.00 37.28 85 CYS A CA 1
ATOM 675 C C . CYS A 1 85 ? 0.475 1.587 -5.397 1.00 37.28 85 CYS A C 1
ATOM 677 O O . CYS A 1 85 ? 1.249 1.346 -4.480 1.00 37.28 85 CYS A O 1
ATOM 679 N N . GLY A 1 86 ? 0.649 1.025 -6.602 1.00 38.88 86 GLY A N 1
ATOM 680 C CA . GLY A 1 86 ? 1.676 0.039 -6.975 1.00 38.88 86 GLY A CA 1
ATOM 681 C C . GLY A 1 86 ? 2.928 0.508 -7.759 1.00 38.88 86 GLY A C 1
ATOM 682 O O . GLY A 1 86 ? 2.938 0.587 -8.986 1.00 38.88 86 GLY A O 1
ATOM 683 N N . HIS A 1 87 ? 4.065 0.520 -7.050 1.00 60.97 87 HIS A N 1
ATOM 684 C CA . HIS A 1 87 ? 5.336 -0.143 -7.415 1.00 60.97 87 HIS A CA 1
ATOM 685 C C . HIS A 1 87 ? 5.611 -1.228 -6.354 1.00 60.97 87 HIS A C 1
ATOM 687 O O . HIS A 1 87 ? 4.978 -1.202 -5.306 1.00 60.97 87 HIS A O 1
ATOM 693 N N . ASN A 1 88 ? 6.555 -2.158 -6.546 1.00 68.88 88 ASN A N 1
ATOM 694 C CA . ASN A 1 88 ? 6.776 -3.269 -5.598 1.00 68.88 88 ASN A CA 1
ATOM 695 C C . ASN A 1 88 ? 6.916 -2.832 -4.120 1.00 68.88 88 ASN A C 1
ATOM 697 O O . ASN A 1 88 ? 6.331 -3.468 -3.249 1.00 68.88 88 ASN A O 1
ATOM 701 N N . LEU A 1 89 ? 7.621 -1.727 -3.843 1.00 79.19 89 LEU A N 1
ATOM 702 C CA . LEU A 1 89 ? 7.735 -1.153 -2.494 1.00 79.19 89 LEU A CA 1
ATOM 703 C C . LEU A 1 89 ? 6.468 -0.419 -2.027 1.00 79.19 89 LEU A C 1
ATOM 705 O O . LEU A 1 89 ? 6.097 -0.507 -0.860 1.00 79.19 89 LEU A O 1
ATOM 709 N N . ILE A 1 90 ? 5.772 0.276 -2.928 1.00 79.38 90 ILE A N 1
ATOM 710 C CA . ILE A 1 90 ? 4.537 0.997 -2.584 1.00 79.38 90 ILE A CA 1
ATOM 711 C C . ILE A 1 90 ? 3.407 -0.005 -2.289 1.00 79.38 90 ILE A C 1
ATOM 713 O O . ILE A 1 90 ? 2.681 0.154 -1.310 1.00 79.38 90 ILE A O 1
ATOM 717 N N . ALA A 1 91 ? 3.349 -1.108 -3.042 1.00 80.75 91 ALA A N 1
ATOM 718 C CA . ALA A 1 91 ? 2.417 -2.207 -2.823 1.00 80.75 91 ALA A CA 1
ATOM 719 C C . ALA A 1 91 ? 2.592 -2.823 -1.428 1.00 80.75 91 ALA A C 1
ATOM 721 O O . ALA A 1 91 ? 1.618 -2.942 -0.685 1.00 80.75 91 ALA A O 1
ATOM 722 N N . ILE A 1 92 ? 3.826 -3.163 -1.028 1.00 87.75 92 ILE A N 1
ATOM 723 C CA . ILE A 1 92 ? 4.059 -3.718 0.315 1.00 87.75 92 ILE A CA 1
ATOM 724 C C . ILE A 1 92 ? 3.850 -2.686 1.425 1.00 87.75 92 ILE A C 1
ATOM 726 O O . ILE A 1 92 ? 3.411 -3.062 2.508 1.00 87.75 92 ILE A O 1
ATOM 730 N N . SER A 1 93 ? 4.085 -1.398 1.154 1.00 87.25 93 SER A N 1
ATOM 731 C CA . SER A 1 93 ? 3.761 -0.314 2.087 1.00 87.25 93 SER A CA 1
ATOM 732 C C . SER A 1 93 ? 2.252 -0.216 2.325 1.00 87.25 93 SER A C 1
ATOM 734 O O . SER A 1 93 ? 1.794 -0.187 3.467 1.00 87.25 93 SER A O 1
ATOM 736 N N . GLY A 1 94 ? 1.453 -0.283 1.258 1.00 86.56 94 GLY A N 1
ATOM 737 C CA . GLY A 1 94 ? -0.005 -0.335 1.346 1.00 86.56 94 GLY A CA 1
ATOM 738 C C . GLY A 1 94 ? -0.527 -1.546 2.117 1.00 86.56 94 GLY A C 1
ATOM 739 O O . GLY A 1 94 ? -1.379 -1.404 2.996 1.00 86.56 94 GLY A O 1
ATOM 740 N N . VAL A 1 95 ? 0.011 -2.735 1.826 1.00 90.19 95 VAL A N 1
ATOM 741 C CA . VAL A 1 95 ? -0.350 -3.979 2.526 1.00 90.19 95 VAL A CA 1
ATOM 742 C C . VAL A 1 95 ? 0.037 -3.917 4.004 1.00 90.19 95 VAL A C 1
ATOM 744 O O . VAL A 1 95 ? -0.794 -4.221 4.860 1.00 90.19 95 VAL A O 1
ATOM 747 N N . GLY A 1 96 ? 1.262 -3.487 4.318 1.00 91.56 96 GLY A N 1
ATOM 748 C CA . GLY A 1 96 ? 1.733 -3.345 5.695 1.00 91.56 96 GLY A CA 1
ATOM 749 C C . GLY A 1 96 ? 0.864 -2.376 6.495 1.00 91.56 96 GLY A C 1
ATOM 750 O O . GLY A 1 96 ? 0.409 -2.719 7.585 1.00 91.56 96 GLY A O 1
ATOM 751 N N . ALA A 1 97 ? 0.531 -1.216 5.922 1.00 90.06 97 ALA A N 1
ATOM 752 C CA . ALA A 1 97 ? -0.341 -0.250 6.581 1.00 90.06 97 ALA A CA 1
ATOM 753 C C . ALA A 1 97 ? -1.754 -0.795 6.821 1.00 90.06 97 ALA A C 1
ATOM 755 O O . ALA A 1 97 ? -2.308 -0.629 7.910 1.00 90.06 97 ALA A O 1
ATOM 756 N N . ALA A 1 98 ? -2.325 -1.504 5.843 1.00 92.06 98 ALA A N 1
ATOM 757 C CA . ALA A 1 98 ? -3.632 -2.130 6.003 1.00 92.06 98 ALA A CA 1
ATOM 758 C C . ALA A 1 98 ? -3.635 -3.174 7.135 1.00 92.06 98 ALA A C 1
ATOM 760 O O . ALA A 1 98 ? -4.576 -3.212 7.931 1.00 92.06 98 ALA A O 1
ATOM 761 N N . ILE A 1 99 ? -2.579 -3.989 7.240 1.00 94.94 99 ILE A N 1
ATOM 762 C CA . ILE A 1 99 ? -2.403 -4.985 8.309 1.00 94.94 99 ILE A CA 1
ATOM 763 C C . ILE A 1 99 ? -2.252 -4.305 9.676 1.00 94.94 99 ILE A C 1
ATOM 765 O O . ILE A 1 99 ? -2.929 -4.705 10.624 1.00 94.94 99 ILE A O 1
ATOM 769 N N . GLY A 1 100 ? -1.427 -3.257 9.771 1.00 93.06 100 GLY A N 1
ATOM 770 C CA . GLY A 1 100 ? -1.227 -2.493 11.004 1.00 93.06 100 GLY A CA 1
ATOM 771 C C . GLY A 1 100 ? -2.525 -1.875 11.530 1.00 93.06 100 GLY A C 1
ATOM 772 O O . GLY A 1 100 ? -2.879 -2.064 12.694 1.00 93.06 100 GLY A O 1
ATOM 773 N N . LEU A 1 101 ? -3.290 -1.209 10.657 1.00 91.94 101 LEU A N 1
ATOM 774 C CA . LEU A 1 101 ? -4.591 -0.635 11.019 1.00 91.94 101 LEU A CA 1
ATOM 775 C C . LEU A 1 101 ? -5.605 -1.718 11.412 1.00 91.94 101 LEU A C 1
ATOM 777 O O . LEU A 1 101 ? -6.287 -1.582 12.429 1.00 91.94 101 LEU A O 1
ATOM 781 N N . LYS A 1 102 ? -5.686 -2.815 10.645 1.00 94.06 102 LYS A N 1
ATOM 782 C CA . LYS A 1 102 ? -6.560 -3.959 10.951 1.00 94.06 102 LYS A CA 1
ATOM 783 C C . LYS A 1 102 ? -6.279 -4.527 12.343 1.00 94.06 102 LYS A C 1
ATOM 785 O O . LYS A 1 102 ? -7.225 -4.746 13.095 1.00 94.06 102 LYS A O 1
ATOM 790 N N . ALA A 1 103 ? -5.009 -4.720 12.700 1.00 94.56 103 ALA A N 1
ATOM 791 C CA . ALA A 1 103 ? -4.623 -5.272 13.997 1.00 94.56 103 ALA A CA 1
ATOM 792 C C . ALA A 1 103 ? -5.136 -4.419 15.168 1.00 94.56 103 ALA A C 1
ATOM 794 O O . ALA A 1 103 ? -5.632 -4.959 16.158 1.00 94.56 103 ALA A O 1
ATOM 795 N N . VAL A 1 104 ? -5.081 -3.090 15.039 1.00 92.94 104 VAL A N 1
ATOM 796 C CA . VAL A 1 104 ? -5.620 -2.168 16.049 1.00 92.94 104 VAL A CA 1
ATOM 797 C C . VAL A 1 104 ? -7.146 -2.244 16.114 1.00 92.94 104 VAL A C 1
ATOM 799 O O . VAL A 1 104 ? -7.705 -2.393 17.203 1.00 92.94 104 VAL A O 1
ATOM 802 N N . LEU A 1 105 ? -7.831 -2.202 14.966 1.00 91.62 105 LEU A N 1
ATOM 803 C CA . LEU A 1 105 ? -9.293 -2.310 14.924 1.00 91.62 105 LEU A CA 1
ATOM 804 C C . LEU A 1 105 ? -9.793 -3.616 15.566 1.00 91.62 105 LEU A C 1
ATOM 806 O O . LEU A 1 105 ? -10.763 -3.591 16.324 1.00 91.62 105 LEU A O 1
ATOM 810 N N . GLU A 1 106 ? -9.120 -4.740 15.297 1.00 91.50 106 GLU A N 1
ATOM 811 C CA . GLU A 1 106 ? -9.444 -6.054 15.866 1.00 91.50 106 GLU A CA 1
ATOM 812 C C . GLU A 1 106 ? -9.165 -6.112 17.370 1.00 91.50 106 GLU A C 1
ATOM 814 O O . GLU A 1 106 ? -10.058 -6.459 18.144 1.00 91.50 106 GLU A O 1
ATOM 819 N N . LYS A 1 107 ? -7.943 -5.763 17.795 1.00 92.69 107 LYS A N 1
ATOM 820 C CA . LYS A 1 107 ? -7.506 -5.917 19.191 1.00 92.69 107 LYS A CA 1
ATOM 821 C C . LYS A 1 107 ? -8.320 -5.050 20.149 1.00 92.69 107 LYS A C 1
ATOM 823 O O . LYS A 1 107 ? -8.658 -5.502 21.240 1.00 92.69 107 LYS A O 1
ATOM 828 N N . PHE A 1 108 ? -8.644 -3.825 19.742 1.00 90.94 108 PHE A N 1
ATOM 829 C CA . PHE A 1 108 ? -9.310 -2.847 20.604 1.00 90.94 108 PHE A CA 1
ATOM 830 C C . PHE A 1 108 ? -10.799 -2.670 20.298 1.00 90.94 108 PHE A C 1
ATOM 832 O O . PHE A 1 108 ? -11.456 -1.845 20.930 1.00 90.94 108 PHE A O 1
ATOM 839 N N . ASN A 1 109 ? -11.350 -3.452 19.358 1.00 88.00 109 ASN A N 1
ATOM 840 C CA . ASN A 1 109 ? -12.763 -3.406 18.966 1.00 88.00 109 ASN A CA 1
ATOM 841 C C . ASN A 1 109 ? -13.217 -1.973 18.598 1.00 88.00 109 ASN A C 1
ATOM 843 O O . ASN A 1 109 ? -14.313 -1.533 18.948 1.00 88.00 109 ASN A O 1
ATOM 847 N N . ILE A 1 110 ? -12.347 -1.244 17.891 1.00 86.81 110 ILE A N 1
ATOM 848 C CA . ILE A 1 110 ? -12.632 0.089 17.348 1.00 86.81 110 ILE A CA 1
ATOM 849 C C . ILE A 1 110 ? -13.446 -0.084 16.072 1.00 86.81 110 ILE A C 1
ATOM 851 O O . ILE A 1 110 ? -13.106 -0.919 15.237 1.00 86.81 110 ILE A O 1
ATOM 855 N N . GLU A 1 111 ? -14.503 0.706 15.899 1.00 85.12 111 GLU A N 1
ATOM 856 C CA . GLU A 1 111 ? -15.356 0.657 14.709 1.00 85.12 111 GLU A CA 1
ATOM 857 C C . GLU A 1 111 ? -14.708 1.404 13.535 1.00 85.12 111 GLU A C 1
ATOM 859 O O . GLU A 1 111 ? -14.400 2.597 13.619 1.00 85.12 111 GLU A O 1
ATOM 864 N N . GLY A 1 112 ? -14.514 0.711 12.414 1.00 83.81 112 GLY A N 1
ATOM 865 C CA . GLY A 1 112 ? -13.877 1.277 11.232 1.00 83.81 112 GLY A CA 1
ATOM 866 C C . GLY A 1 112 ? -13.756 0.290 10.080 1.00 83.81 112 GLY A C 1
ATOM 867 O O . GLY A 1 112 ? -13.947 -0.921 10.242 1.00 83.81 112 GLY A O 1
ATOM 868 N N . THR A 1 113 ? -13.405 0.835 8.918 1.00 85.38 113 THR A N 1
ATOM 869 C CA . THR A 1 113 ? -13.151 0.072 7.696 1.00 85.38 113 THR A CA 1
ATOM 870 C C . THR A 1 113 ? -11.789 0.449 7.124 1.00 85.38 113 THR A C 1
ATOM 872 O O . THR A 1 113 ? -11.484 1.626 6.935 1.00 85.38 113 THR A O 1
ATOM 875 N N . VAL A 1 114 ? -10.991 -0.560 6.791 1.00 87.81 114 VAL A N 1
ATOM 876 C CA . VAL A 1 114 ? -9.733 -0.419 6.052 1.00 87.81 114 VAL A CA 1
ATOM 877 C C . VAL A 1 114 ? -9.954 -0.961 4.645 1.00 87.81 114 VAL A C 1
ATOM 879 O O . VAL A 1 114 ? -10.338 -2.122 4.488 1.00 87.81 114 VAL A O 1
ATOM 882 N N . LYS A 1 115 ? -9.721 -0.129 3.625 1.00 86.94 115 LYS A N 1
ATOM 883 C CA . LYS A 1 115 ? -9.808 -0.513 2.209 1.00 86.94 115 LYS A CA 1
ATOM 884 C C . LYS A 1 115 ? -8.469 -0.298 1.512 1.00 86.94 115 LYS A C 1
ATOM 886 O O . LYS A 1 115 ? -8.002 0.829 1.372 1.00 86.94 115 LYS A O 1
ATOM 891 N N . LEU A 1 116 ? -7.872 -1.379 1.032 1.00 86.00 116 LEU A N 1
ATOM 892 C CA . LEU A 1 116 ? -6.685 -1.346 0.188 1.00 86.00 116 LEU A CA 1
ATOM 893 C C . LEU A 1 116 ? -7.098 -1.555 -1.268 1.00 86.00 116 LEU A C 1
ATOM 895 O O . LEU A 1 116 ? -7.752 -2.543 -1.600 1.00 86.00 116 LEU A O 1
ATOM 899 N N . PHE A 1 117 ? -6.694 -0.635 -2.134 1.00 82.00 117 PHE A N 1
ATOM 900 C CA . PHE A 1 117 ? -6.904 -0.731 -3.572 1.00 82.00 117 PHE A CA 1
ATOM 901 C C . PHE A 1 117 ? -5.578 -1.108 -4.222 1.00 82.00 117 PHE A C 1
ATOM 903 O O . PHE A 1 117 ? -4.608 -0.370 -4.107 1.00 82.00 117 PHE A O 1
ATOM 910 N N . GLY A 1 118 ? -5.533 -2.260 -4.884 1.00 80.81 118 GLY A N 1
ATOM 911 C CA . GLY A 1 118 ? -4.413 -2.641 -5.732 1.00 80.81 118 GLY A CA 1
ATOM 912 C C . GLY A 1 118 ? -4.626 -2.082 -7.126 1.00 80.81 118 GLY A C 1
ATOM 913 O O . GLY A 1 118 ? -5.447 -2.615 -7.878 1.00 80.81 118 GLY A O 1
ATOM 914 N N . THR A 1 119 ? -3.917 -1.009 -7.457 1.00 75.75 119 THR A N 1
ATOM 915 C CA . THR A 1 119 ? -4.039 -0.310 -8.736 1.00 75.75 119 THR A CA 1
ATOM 916 C C . THR A 1 119 ? -2.839 -0.622 -9.640 1.00 75.75 119 THR A C 1
ATOM 918 O O . THR A 1 119 ? -1.707 -0.249 -9.329 1.00 75.75 119 THR A O 1
ATOM 921 N N . PRO A 1 120 ? -3.053 -1.373 -10.736 1.00 65.38 120 PRO A N 1
ATOM 922 C CA . PRO A 1 120 ? -1.987 -1.771 -11.648 1.00 65.38 120 PRO A CA 1
ATOM 923 C C . PRO A 1 120 ? -1.559 -0.609 -12.553 1.00 65.38 120 PRO A C 1
ATOM 925 O O . PRO A 1 120 ? -2.273 0.386 -12.691 1.00 65.38 120 PRO A O 1
ATOM 928 N N . ALA A 1 121 ? -0.427 -0.780 -13.239 1.00 55.34 121 ALA A N 1
ATOM 929 C CA . ALA A 1 121 ? 0.013 0.082 -14.332 1.00 55.34 121 ALA A CA 1
ATOM 930 C C . ALA A 1 121 ? 0.246 1.577 -14.012 1.00 55.34 121 ALA A C 1
ATOM 932 O O . ALA A 1 121 ? -0.015 2.441 -14.856 1.00 55.34 121 ALA A O 1
ATOM 933 N N . GLU A 1 122 ? 0.853 1.896 -12.861 1.00 53.69 122 GLU A N 1
ATOM 934 C CA . GLU A 1 122 ? 1.320 3.262 -12.536 1.00 53.69 122 GLU A CA 1
ATOM 935 C C . GLU A 1 122 ? 2.296 3.860 -13.576 1.00 53.69 122 GLU A C 1
ATOM 937 O O . GLU A 1 122 ? 2.488 5.074 -13.644 1.00 53.69 122 GLU A O 1
ATOM 942 N N . ALA A 1 123 ? 2.879 3.031 -14.447 1.00 50.97 123 ALA A N 1
ATOM 943 C CA . ALA A 1 123 ? 3.712 3.445 -15.571 1.00 50.97 123 ALA A CA 1
ATOM 944 C C . ALA A 1 123 ? 2.983 3.249 -16.916 1.00 50.97 123 ALA A C 1
ATOM 946 O O . ALA A 1 123 ? 3.353 2.391 -17.714 1.00 50.97 123 ALA A O 1
ATOM 947 N N . GLY A 1 124 ? 1.931 4.032 -17.176 1.00 49.84 124 GLY A N 1
ATOM 948 C CA . GLY A 1 124 ? 1.141 3.893 -18.413 1.00 49.84 124 GLY A CA 1
ATOM 949 C C . GLY A 1 124 ? 0.608 5.186 -19.029 1.00 49.84 124 GLY A C 1
ATOM 950 O O . GLY A 1 124 ? 0.033 5.167 -20.115 1.00 49.84 124 GLY A O 1
ATOM 951 N N . THR A 1 125 ? 0.771 6.332 -18.374 1.00 54.00 125 THR A N 1
ATOM 952 C CA . THR A 1 125 ? 0.376 7.642 -18.905 1.00 54.00 125 THR A CA 1
ATOM 953 C C . THR A 1 125 ? 1.310 8.687 -18.320 1.00 54.00 125 THR A C 1
ATOM 955 O O . THR A 1 125 ? 1.480 8.749 -17.108 1.00 54.00 125 THR A O 1
ATOM 958 N N . PHE A 1 126 ? 1.935 9.493 -19.175 1.00 49.41 126 PHE A N 1
ATOM 959 C CA . PHE A 1 126 ? 2.814 10.574 -18.743 1.00 49.41 126 PHE A CA 1
ATOM 960 C C . PHE A 1 126 ? 2.125 11.919 -18.974 1.00 49.41 126 PHE A C 1
ATOM 962 O O . PHE A 1 126 ? 1.492 12.141 -20.006 1.00 49.41 126 PHE A O 1
ATOM 969 N N . LEU A 1 127 ? 2.256 12.827 -18.009 1.00 58.88 127 LEU A N 1
ATOM 970 C CA . LEU A 1 127 ? 1.871 14.223 -18.178 1.00 58.88 127 LEU A CA 1
ATOM 971 C C . LEU A 1 127 ? 3.091 15.006 -18.650 1.00 58.88 127 LEU A C 1
ATOM 973 O O . LEU A 1 127 ? 4.126 15.012 -17.985 1.00 58.88 127 LEU A O 1
ATOM 977 N N . VAL A 1 128 ? 2.963 15.695 -19.778 1.00 61.28 128 VAL A N 1
ATOM 978 C CA . VAL A 1 128 ? 3.920 16.738 -20.158 1.00 61.28 128 VAL A CA 1
ATOM 979 C C . VAL A 1 128 ? 3.451 18.036 -19.515 1.00 61.28 128 VAL A C 1
ATOM 981 O O . VAL A 1 128 ? 2.268 18.359 -19.582 1.00 61.28 128 VAL A O 1
ATOM 984 N N . ARG A 1 129 ? 4.363 18.746 -18.845 1.00 66.19 129 ARG A N 1
ATOM 985 C CA . ARG A 1 129 ? 4.067 19.992 -18.129 1.00 66.19 129 ARG A CA 1
ATOM 986 C C . ARG A 1 129 ? 4.939 21.121 -18.657 1.00 66.19 129 ARG A C 1
ATOM 988 O O . ARG A 1 129 ? 6.136 20.936 -18.862 1.00 66.19 129 ARG A O 1
ATOM 995 N N . GLY A 1 130 ? 4.333 22.286 -18.831 1.00 62.38 130 GLY A N 1
ATOM 996 C CA . GLY A 1 130 ? 4.963 23.525 -19.265 1.00 62.38 130 GLY A CA 1
ATOM 997 C C . GLY A 1 130 ? 4.461 24.658 -18.381 1.00 62.38 130 GLY A C 1
ATOM 998 O O . GLY A 1 130 ? 3.361 24.568 -17.839 1.00 62.38 130 GLY A O 1
ATOM 999 N N . LYS A 1 131 ? 5.269 25.708 -18.201 1.00 60.66 131 LYS A N 1
ATOM 1000 C CA . LYS A 1 131 ? 4.893 26.847 -17.346 1.00 60.66 131 LYS A CA 1
ATOM 1001 C C . LYS A 1 131 ? 3.725 27.635 -17.924 1.00 60.66 131 LYS A C 1
ATOM 1003 O O . LYS A 1 131 ? 3.046 28.330 -17.194 1.00 60.66 131 LYS A O 1
ATOM 1008 N N . THR A 1 132 ? 3.518 27.543 -19.231 1.00 71.81 132 THR A N 1
ATOM 1009 C CA . THR A 1 132 ? 2.418 28.150 -19.972 1.00 71.81 132 THR A CA 1
ATOM 1010 C C . THR A 1 132 ? 1.937 27.185 -21.055 1.00 71.81 132 THR A C 1
ATOM 1012 O O . THR A 1 132 ? 2.650 26.255 -21.441 1.00 71.81 132 THR A O 1
ATOM 1015 N N . MET A 1 133 ? 0.752 27.436 -21.615 1.00 75.56 133 MET A N 1
ATOM 1016 C CA . MET A 1 133 ? 0.279 26.692 -22.792 1.00 75.56 133 MET A CA 1
ATOM 1017 C C . MET A 1 133 ? 1.208 26.839 -24.002 1.00 75.56 133 MET A C 1
ATOM 1019 O O . MET A 1 133 ? 1.377 25.890 -24.760 1.00 75.56 133 MET A O 1
ATOM 1023 N N . LYS A 1 134 ? 1.889 27.981 -24.136 1.00 78.38 134 LYS A N 1
ATOM 1024 C CA . LYS A 1 134 ? 2.892 28.182 -25.185 1.00 78.38 134 LYS A CA 1
ATOM 1025 C C . LYS A 1 134 ? 4.094 27.247 -25.012 1.00 78.38 134 LYS A C 1
ATOM 1027 O O . LYS A 1 134 ? 4.555 26.651 -25.979 1.00 78.38 134 LYS A O 1
ATOM 1032 N N . ASP A 1 135 ? 4.565 27.058 -23.779 1.00 72.31 135 ASP A N 1
ATOM 1033 C CA . ASP A 1 135 ? 5.648 26.103 -23.507 1.00 72.31 135 ASP A CA 1
ATOM 1034 C C . ASP A 1 135 ? 5.213 24.667 -23.826 1.00 72.31 135 ASP A C 1
ATOM 1036 O O . ASP A 1 135 ? 6.014 23.862 -24.295 1.00 72.31 135 ASP A O 1
ATOM 1040 N N . MET A 1 136 ? 3.937 24.345 -23.593 1.00 77.31 136 MET A N 1
ATOM 1041 C CA . MET A 1 136 ? 3.365 23.039 -23.919 1.00 77.31 136 MET A CA 1
ATOM 1042 C C . MET A 1 136 ? 3.330 22.768 -25.425 1.00 77.31 136 MET A C 1
ATOM 1044 O O . MET A 1 136 ? 3.706 21.669 -25.837 1.00 77.31 136 MET A O 1
ATOM 1048 N N . GLU A 1 137 ? 2.952 23.758 -26.239 1.00 80.75 137 GLU A N 1
ATOM 1049 C CA . GLU A 1 137 ? 2.976 23.668 -27.709 1.00 80.75 137 GLU A CA 1
ATOM 1050 C C . GLU A 1 137 ? 4.388 23.376 -28.245 1.00 80.75 137 GLU A C 1
ATOM 1052 O O . GLU A 1 137 ? 4.555 22.613 -29.197 1.00 80.75 137 GLU A O 1
ATOM 1057 N N . GLU A 1 138 ? 5.421 23.929 -27.604 1.00 79.12 138 GLU A N 1
ATOM 1058 C CA . GLU A 1 138 ? 6.818 23.685 -27.973 1.00 79.12 138 GLU A CA 1
ATOM 1059 C C . GLU A 1 138 ? 7.363 22.353 -27.420 1.00 79.12 138 GLU A C 1
ATOM 1061 O O . GLU A 1 138 ? 8.187 21.689 -28.061 1.00 79.12 138 GLU A O 1
ATOM 1066 N N . LEU A 1 139 ? 6.928 21.941 -26.225 1.00 75.44 139 LEU A N 1
ATOM 1067 C CA . LEU A 1 139 ? 7.472 20.785 -25.511 1.00 75.44 139 LEU A CA 1
ATOM 1068 C C . LEU A 1 139 ? 6.876 19.450 -25.977 1.00 75.44 139 LEU A C 1
ATOM 1070 O O . LEU A 1 139 ? 7.623 18.479 -26.124 1.00 75.44 139 LEU A O 1
ATOM 1074 N N . GLN A 1 140 ? 5.570 19.390 -26.255 1.00 78.31 140 GLN A N 1
ATOM 1075 C CA . GLN A 1 140 ? 4.891 18.177 -26.736 1.00 78.31 140 GLN A CA 1
ATOM 1076 C C . GLN A 1 140 ? 5.587 17.511 -27.939 1.00 78.31 140 GLN A C 1
ATOM 1078 O O . GLN A 1 140 ? 5.923 16.325 -27.835 1.00 78.31 140 GLN A O 1
ATOM 1083 N N . PRO A 1 141 ? 5.898 18.220 -29.046 1.00 81.06 141 PRO A N 1
ATOM 1084 C CA . PRO A 1 141 ? 6.551 17.597 -30.198 1.00 81.06 141 PRO A CA 1
ATOM 1085 C C . PRO A 1 141 ? 7.978 17.124 -29.887 1.00 81.06 141 PRO A C 1
ATOM 1087 O O . PRO A 1 141 ? 8.463 16.179 -30.508 1.00 81.06 141 PRO A O 1
ATOM 1090 N N . ARG A 1 142 ? 8.668 17.744 -28.920 1.00 78.31 142 ARG A N 1
ATOM 1091 C CA . ARG A 1 142 ? 10.011 17.314 -28.497 1.00 78.31 142 ARG A CA 1
ATOM 1092 C C . ARG A 1 142 ? 9.953 16.020 -27.698 1.00 78.31 142 ARG A C 1
ATOM 1094 O O . ARG A 1 142 ? 10.731 15.111 -27.965 1.00 78.31 142 ARG A O 1
ATOM 1101 N N . VAL A 1 143 ? 9.014 15.930 -26.757 1.00 73.06 143 VAL A N 1
ATOM 1102 C CA . VAL A 1 143 ? 8.781 14.721 -25.960 1.00 73.06 143 VAL A CA 1
ATOM 1103 C C . VAL A 1 143 ? 8.358 13.563 -26.862 1.00 73.06 143 VAL A C 1
ATOM 1105 O O . VAL A 1 143 ? 8.911 12.473 -26.750 1.00 73.06 143 VAL A O 1
ATOM 1108 N N . GLN A 1 144 ? 7.457 13.808 -27.815 1.00 80.19 144 GLN A N 1
ATOM 1109 C CA . GLN A 1 144 ? 7.064 12.810 -28.811 1.00 80.19 144 GLN A CA 1
ATOM 1110 C C . GLN A 1 144 ? 8.268 12.263 -29.590 1.00 80.19 144 GLN A C 1
ATOM 1112 O O . GLN A 1 144 ? 8.447 11.047 -29.648 1.00 80.19 144 GLN A O 1
ATOM 1117 N N . LYS A 1 145 ? 9.147 13.139 -30.094 1.00 77.44 145 LYS A N 1
ATOM 1118 C CA . LYS A 1 145 ? 10.370 12.717 -30.794 1.00 77.44 145 LYS A CA 1
ATOM 1119 C C . LYS A 1 145 ? 11.308 11.880 -29.924 1.00 77.44 145 LYS A C 1
ATOM 1121 O O . LYS A 1 145 ? 11.974 10.996 -30.448 1.00 77.44 145 LYS A O 1
ATOM 1126 N N . CYS A 1 146 ? 11.369 12.122 -28.612 1.00 67.38 146 CYS A N 1
ATOM 1127 C CA . CYS A 1 146 ? 12.139 11.273 -27.699 1.00 67.38 146 CYS A CA 1
ATOM 1128 C C . CYS A 1 146 ? 11.580 9.844 -27.636 1.00 67.38 146 CYS A C 1
ATOM 1130 O O . CYS A 1 146 ? 12.354 8.890 -27.683 1.00 67.38 146 CYS A O 1
ATOM 1132 N N . PHE A 1 147 ? 10.256 9.687 -27.561 1.00 68.62 147 PHE A N 1
ATOM 1133 C CA . PHE A 1 147 ? 9.613 8.370 -27.558 1.00 68.62 147 PHE A CA 1
ATOM 1134 C C . PHE A 1 147 ? 9.753 7.650 -28.903 1.00 68.62 147 PHE A C 1
ATOM 1136 O O . PHE A 1 147 ? 10.035 6.455 -28.924 1.00 68.62 147 PHE A O 1
ATOM 1143 N N . GLU A 1 148 ? 9.608 8.372 -30.015 1.00 79.12 148 GLU A N 1
ATOM 1144 C CA . GLU A 1 148 ? 9.818 7.837 -31.367 1.00 79.12 148 GLU A CA 1
ATOM 1145 C C . GLU A 1 148 ? 11.273 7.386 -31.563 1.00 79.12 148 GLU A C 1
ATOM 1147 O O . GLU A 1 148 ? 11.515 6.250 -31.958 1.00 79.12 148 GLU A O 1
ATOM 1152 N N . ALA A 1 149 ? 12.249 8.210 -31.169 1.00 65.06 149 ALA A N 1
ATOM 1153 C CA . ALA A 1 149 ? 13.664 7.852 -31.253 1.00 65.06 149 ALA A CA 1
ATOM 1154 C C . ALA A 1 149 ? 14.025 6.644 -30.371 1.00 65.06 149 ALA A C 1
ATOM 1156 O O . ALA A 1 149 ? 14.832 5.804 -30.769 1.00 65.06 149 ALA A O 1
ATOM 1157 N N . ALA A 1 150 ? 13.430 6.530 -29.179 1.00 47.84 150 ALA A N 1
ATOM 1158 C CA . ALA A 1 150 ? 13.617 5.366 -28.316 1.00 47.84 150 ALA A CA 1
ATOM 1159 C C . ALA A 1 150 ? 13.006 4.095 -28.929 1.00 47.84 150 ALA A C 1
ATOM 1161 O O . ALA A 1 150 ? 13.603 3.021 -28.836 1.00 47.84 150 ALA A O 1
ATOM 1162 N N . ALA A 1 151 ? 11.846 4.207 -29.581 1.00 58.69 151 ALA A N 1
ATOM 1163 C CA . ALA A 1 151 ? 11.217 3.102 -30.299 1.00 58.69 151 ALA A CA 1
ATOM 1164 C C . ALA A 1 151 ? 12.096 2.633 -31.471 1.00 58.69 151 ALA A C 1
ATOM 1166 O O . ALA A 1 151 ? 12.418 1.447 -31.554 1.00 58.69 151 ALA A O 1
ATOM 1167 N N . ASP A 1 152 ? 12.589 3.569 -32.284 1.00 69.19 152 ASP A N 1
ATOM 1168 C CA . ASP A 1 152 ? 13.491 3.292 -33.406 1.00 69.19 152 ASP A CA 1
ATOM 1169 C C . ASP A 1 152 ? 14.794 2.625 -32.948 1.00 69.19 152 ASP A C 1
ATOM 1171 O O . ASP A 1 152 ? 15.226 1.626 -33.524 1.00 69.19 152 ASP A O 1
ATOM 1175 N N . ALA A 1 153 ? 15.408 3.132 -31.875 1.00 50.38 153 ALA A N 1
ATOM 1176 C CA . ALA A 1 153 ? 16.668 2.605 -31.353 1.00 50.38 153 ALA A CA 1
ATOM 1177 C C . ALA A 1 153 ? 16.542 1.190 -30.763 1.00 50.38 153 ALA A C 1
ATOM 1179 O O . ALA A 1 153 ? 17.529 0.458 -30.695 1.00 50.38 153 ALA A O 1
ATOM 1180 N N . THR A 1 154 ? 15.347 0.808 -30.311 1.00 48.41 154 THR A N 1
ATOM 1181 C CA . THR A 1 154 ? 15.104 -0.471 -29.624 1.00 48.41 154 THR A CA 1
ATOM 1182 C C . THR A 1 154 ? 14.367 -1.494 -30.488 1.00 48.41 154 THR A C 1
ATOM 1184 O O . THR A 1 154 ? 14.262 -2.655 -30.096 1.00 48.41 154 THR A O 1
ATOM 1187 N N . GLY A 1 155 ? 13.853 -1.087 -31.653 1.00 66.12 155 GLY A N 1
ATOM 1188 C CA . GLY A 1 155 ? 12.969 -1.905 -32.486 1.00 66.12 155 GLY A CA 1
ATOM 1189 C C . GLY A 1 155 ? 11.553 -2.069 -31.916 1.00 66.12 155 GLY A C 1
ATOM 1190 O O . GLY A 1 155 ? 10.774 -2.874 -32.431 1.00 66.12 155 GLY A O 1
ATOM 1191 N N . ALA A 1 156 ? 11.206 -1.333 -30.855 1.00 48.25 156 ALA A N 1
ATOM 1192 C CA . ALA A 1 156 ? 9.863 -1.313 -30.289 1.00 48.25 156 ALA A CA 1
ATOM 1193 C C . ALA A 1 156 ? 8.900 -0.491 -31.166 1.00 48.25 156 ALA A C 1
ATOM 1195 O O . ALA A 1 156 ? 9.312 0.351 -31.959 1.00 48.25 156 ALA A O 1
ATOM 1196 N N . LYS A 1 157 ? 7.588 -0.708 -31.015 1.00 60.62 157 LYS A N 1
ATOM 1197 C CA . LYS A 1 157 ? 6.553 0.114 -31.666 1.00 60.62 157 LYS A CA 1
ATOM 1198 C C . LYS A 1 157 ? 5.921 1.046 -30.638 1.00 60.62 157 LYS A C 1
ATOM 1200 O O . LYS A 1 157 ? 5.338 0.566 -29.670 1.00 60.62 157 LYS A O 1
ATOM 1205 N N . ALA A 1 158 ? 5.991 2.356 -30.865 1.00 58.00 158 ALA A N 1
ATOM 1206 C CA . ALA A 1 158 ? 5.312 3.351 -30.038 1.00 58.00 158 ALA A CA 1
ATOM 1207 C C . ALA A 1 158 ? 4.025 3.844 -30.719 1.00 58.00 158 ALA A C 1
ATOM 1209 O O . ALA A 1 158 ? 4.034 4.228 -31.886 1.00 58.00 158 ALA A O 1
ATOM 1210 N N . LYS A 1 159 ? 2.911 3.860 -29.977 1.00 77.19 159 LYS A N 1
ATOM 1211 C CA . LYS A 1 159 ? 1.671 4.551 -30.360 1.00 77.19 159 LYS A CA 1
ATOM 1212 C C . LYS A 1 159 ? 1.389 5.622 -29.314 1.00 77.19 159 LYS A C 1
ATOM 1214 O O . LYS A 1 159 ? 1.014 5.301 -28.192 1.00 77.19 159 LYS A O 1
ATOM 1219 N N . ILE A 1 160 ? 1.566 6.884 -29.687 1.00 75.44 160 ILE A N 1
ATOM 1220 C CA . ILE A 1 160 ? 1.400 8.029 -28.785 1.00 75.44 160 ILE A CA 1
ATOM 1221 C C . ILE A 1 160 ? 0.029 8.650 -29.051 1.00 75.44 160 ILE A C 1
ATOM 1223 O O . ILE A 1 160 ? -0.332 8.895 -30.198 1.00 75.44 160 ILE A O 1
ATOM 1227 N N . THR A 1 161 ? -0.761 8.856 -27.998 1.00 78.44 161 THR A N 1
ATOM 1228 C CA . THR A 1 161 ? -2.080 9.502 -28.080 1.00 78.44 161 THR A CA 1
ATOM 1229 C C . THR A 1 161 ? -2.118 10.651 -27.084 1.00 78.44 161 THR A C 1
ATOM 1231 O O . THR A 1 161 ? -1.972 10.426 -25.884 1.00 78.44 161 THR A O 1
ATOM 1234 N N . TRP A 1 162 ? -2.312 11.871 -27.579 1.00 74.12 162 TRP A N 1
ATOM 1235 C CA . TRP A 1 162 ? -2.466 13.063 -26.749 1.00 74.12 162 TRP A CA 1
ATOM 1236 C C . TRP A 1 162 ? -3.945 13.264 -26.407 1.00 74.12 162 TRP A C 1
ATOM 1238 O O . TRP A 1 162 ? -4.803 13.147 -27.281 1.00 74.12 162 TRP A O 1
ATOM 1248 N N . LYS A 1 163 ? -4.242 13.525 -25.132 1.00 72.56 163 LYS A N 1
ATOM 1249 C CA . LYS A 1 163 ? -5.576 13.927 -24.657 1.00 72.56 163 LYS A CA 1
ATOM 1250 C C . LYS A 1 163 ? -5.639 15.453 -24.533 1.00 72.56 163 LYS A C 1
ATOM 1252 O O . LYS A 1 163 ? -4.588 16.094 -24.504 1.00 72.56 163 LYS A O 1
ATOM 1257 N N . ASP A 1 164 ? -6.848 16.012 -24.450 1.00 66.69 164 ASP A N 1
ATOM 1258 C CA . ASP A 1 164 ? -7.055 17.456 -24.290 1.00 66.69 164 ASP A CA 1
ATOM 1259 C C . ASP A 1 164 ? -6.253 18.003 -23.101 1.00 66.69 164 ASP A C 1
ATOM 1261 O O . ASP A 1 164 ? -6.240 17.425 -22.010 1.00 66.69 164 ASP A O 1
ATOM 1265 N N . ALA A 1 165 ? -5.545 19.106 -23.334 1.00 58.97 165 ALA A N 1
ATOM 1266 C CA . ALA A 1 165 ? -4.686 19.718 -22.336 1.00 58.97 165 ALA A CA 1
ATOM 1267 C C . ALA A 1 165 ? -5.525 20.471 -21.295 1.00 58.97 165 ALA A C 1
ATOM 1269 O O . ALA A 1 165 ? -6.268 21.392 -21.633 1.00 58.97 165 ALA A O 1
ATOM 1270 N N . VAL A 1 166 ? -5.359 20.113 -20.023 1.00 54.00 166 VAL A N 1
ATOM 1271 C CA . VAL A 1 166 ? -5.853 20.898 -18.887 1.00 54.00 166 VAL A CA 1
ATOM 1272 C C . VAL A 1 166 ? -4.652 21.637 -18.302 1.00 54.00 166 VAL A C 1
ATOM 1274 O O . VAL A 1 166 ? -3.668 21.008 -17.914 1.00 54.00 166 VAL A O 1
ATOM 1277 N N . TYR A 1 167 ? -4.696 22.969 -18.313 1.00 53.06 167 TYR A N 1
ATOM 1278 C CA . TYR A 1 167 ? -3.631 23.818 -17.780 1.00 53.06 167 TYR A CA 1
ATOM 1279 C C . TYR A 1 167 ? -3.916 24.178 -16.325 1.00 53.06 167 TYR A C 1
ATOM 1281 O O . TYR A 1 167 ? -4.973 24.726 -16.016 1.00 53.06 167 TYR A O 1
ATOM 1289 N N . GLU A 1 168 ? -2.940 23.929 -15.459 1.00 50.88 168 GLU A N 1
ATOM 1290 C CA . GLU A 1 168 ? -2.909 24.427 -14.089 1.00 50.88 168 GLU A CA 1
ATOM 1291 C C . GLU A 1 168 ? -1.497 24.969 -13.822 1.00 50.88 168 GLU A C 1
ATOM 1293 O O . GLU A 1 168 ? -0.506 24.282 -14.085 1.00 50.88 168 GLU A O 1
ATOM 1298 N N . ASP A 1 169 ? -1.391 26.223 -13.374 1.00 48.94 169 ASP A N 1
ATOM 1299 C CA . ASP A 1 169 ? -0.108 26.874 -13.082 1.00 48.94 169 ASP A CA 1
ATOM 1300 C C . ASP A 1 169 ? 0.529 26.218 -11.849 1.00 48.94 169 ASP A C 1
ATOM 1302 O O . ASP A 1 169 ? 0.098 26.433 -10.715 1.00 48.94 169 ASP A O 1
ATOM 1306 N N . GLN A 1 170 ? 1.543 25.382 -12.076 1.00 50.59 170 GLN A N 1
ATOM 1307 C CA . GLN A 1 170 ? 2.254 24.678 -11.014 1.00 50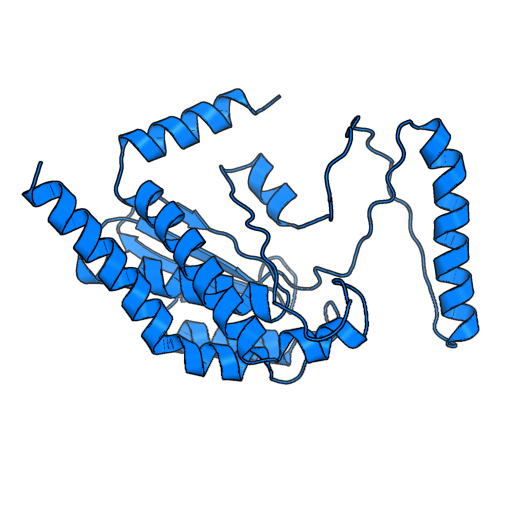.59 170 GLN A CA 1
ATOM 1308 C C . GLN A 1 170 ? 3.694 25.181 -10.911 1.00 50.59 170 GLN A C 1
ATOM 1310 O O . GLN A 1 170 ? 4.624 24.661 -11.533 1.00 50.59 170 GLN A O 1
ATOM 1315 N N . ASN A 1 171 ? 3.887 26.206 -10.084 1.00 44.34 171 ASN A N 1
ATOM 1316 C CA . ASN A 1 171 ? 5.211 26.692 -9.720 1.00 44.34 171 ASN A CA 1
ATOM 1317 C C . ASN A 1 171 ? 5.945 25.678 -8.814 1.00 44.34 171 ASN A C 1
ATOM 1319 O O . ASN A 1 171 ? 5.589 25.494 -7.655 1.00 44.34 171 ASN A O 1
ATOM 1323 N N . ASN A 1 172 ? 7.019 25.078 -9.346 1.00 39.66 172 ASN A N 1
ATOM 1324 C CA . ASN A 1 172 ? 8.141 24.452 -8.624 1.00 39.66 172 ASN A CA 1
ATOM 1325 C C . ASN A 1 172 ? 7.817 23.400 -7.543 1.00 39.66 172 ASN A C 1
ATOM 1327 O O . ASN A 1 172 ? 8.157 23.583 -6.374 1.00 39.66 172 ASN A O 1
ATOM 1331 N N . ILE A 1 173 ? 7.307 22.228 -7.932 1.00 48.59 173 ILE A N 1
ATOM 1332 C CA . ILE A 1 173 ? 7.311 21.057 -7.041 1.00 48.59 173 ILE A CA 1
ATOM 1333 C C . ILE A 1 173 ? 7.806 19.829 -7.813 1.00 48.59 173 ILE A C 1
ATOM 1335 O O . ILE A 1 173 ? 7.402 19.602 -8.954 1.00 48.59 173 ILE A O 1
ATOM 1339 N N . PHE A 1 174 ? 8.700 19.046 -7.197 1.00 49.44 174 PHE A N 1
ATOM 1340 C CA . PHE A 1 174 ? 9.004 17.675 -7.616 1.00 49.44 174 PHE A CA 1
ATOM 1341 C C . PHE A 1 174 ? 7.679 16.932 -7.808 1.00 49.44 174 PHE A C 1
ATOM 1343 O O . PHE A 1 174 ? 6.920 16.779 -6.853 1.00 49.44 174 PHE A O 1
ATOM 1350 N N . SER A 1 175 ? 7.348 16.547 -9.041 1.00 55.97 175 SER A N 1
ATOM 1351 C CA . SER A 1 175 ? 6.010 16.045 -9.329 1.00 55.97 175 SER A CA 1
ATOM 1352 C C . SER A 1 175 ? 6.018 14.903 -10.332 1.00 55.97 175 SER A C 1
ATOM 1354 O O . SER A 1 175 ? 6.605 15.001 -11.407 1.00 55.97 175 SER A O 1
ATOM 1356 N N . GLY A 1 176 ? 5.323 13.833 -9.957 1.00 59.34 176 GLY A N 1
ATOM 1357 C CA . GLY A 1 176 ? 4.877 12.751 -10.824 1.00 59.34 176 GLY A CA 1
ATOM 1358 C C . GLY A 1 176 ? 3.350 12.681 -10.807 1.00 59.34 176 GLY A C 1
ATOM 1359 O O . GLY A 1 176 ? 2.705 13.232 -9.913 1.00 59.34 176 GLY A O 1
ATOM 1360 N N . SER A 1 177 ? 2.756 12.049 -11.815 1.00 58.38 177 SER A N 1
ATOM 1361 C CA . SER A 1 177 ? 1.343 11.665 -11.771 1.00 58.38 177 SER A CA 1
ATOM 1362 C C . SER A 1 177 ? 1.199 10.364 -10.992 1.00 58.38 177 SER A C 1
ATOM 1364 O O . SER A 1 177 ? 1.914 9.408 -11.271 1.00 58.38 177 SER A O 1
ATOM 1366 N N . THR A 1 178 ? 0.255 10.327 -10.062 1.00 69.94 178 THR A N 1
ATOM 1367 C CA . THR A 1 178 ? -0.149 9.130 -9.321 1.00 69.94 178 THR A CA 1
ATOM 1368 C C . THR A 1 178 ? -1.672 9.079 -9.311 1.00 69.94 178 THR A C 1
ATOM 1370 O O . THR A 1 178 ? -2.336 10.122 -9.307 1.00 69.94 178 THR A O 1
ATOM 1373 N N . ASP A 1 179 ? -2.239 7.879 -9.318 1.00 72.00 179 ASP A N 1
ATOM 1374 C CA . ASP A 1 179 ? -3.683 7.679 -9.182 1.00 72.00 179 ASP A CA 1
ATOM 1375 C C . ASP A 1 179 ? -4.236 8.212 -7.846 1.00 72.00 179 ASP A C 1
ATOM 1377 O O . ASP A 1 179 ? -5.414 8.562 -7.770 1.00 72.00 179 ASP A O 1
ATOM 1381 N N . GLN A 1 180 ? -3.378 8.386 -6.833 1.00 73.19 180 GLN A N 1
ATOM 1382 C CA . GLN A 1 180 ? -3.717 9.020 -5.563 1.00 73.19 180 GLN A CA 1
ATOM 1383 C C . GLN A 1 180 ? -4.246 10.442 -5.774 1.00 73.19 180 GLN A C 1
ATOM 1385 O O . GLN A 1 180 ? -5.110 10.891 -5.023 1.00 73.19 180 GLN A O 1
ATOM 1390 N N . GLY A 1 181 ? -3.808 11.129 -6.836 1.00 70.12 181 GLY A N 1
ATOM 1391 C CA . GLY A 1 181 ? -4.380 12.413 -7.239 1.00 70.12 181 GLY A CA 1
ATOM 1392 C C . GLY A 1 181 ? -5.890 12.318 -7.480 1.00 70.12 181 GLY A C 1
ATOM 1393 O O . GLY A 1 181 ? -6.646 13.117 -6.933 1.00 70.12 181 GLY A O 1
ATOM 1394 N N . ASN A 1 182 ? -6.354 11.286 -8.195 1.00 72.94 182 ASN A N 1
ATOM 1395 C CA . ASN A 1 182 ? -7.782 11.072 -8.463 1.00 72.94 182 ASN A CA 1
ATOM 1396 C C . ASN A 1 182 ? -8.574 10.810 -7.173 1.00 72.94 182 ASN A C 1
ATOM 1398 O O . ASN A 1 182 ? -9.685 11.318 -7.013 1.00 72.94 182 ASN A O 1
ATOM 1402 N N . VAL A 1 183 ? -7.993 10.057 -6.235 1.00 73.62 183 VAL A N 1
ATOM 1403 C CA . VAL A 1 183 ? -8.605 9.772 -4.926 1.00 73.62 183 VAL A CA 1
ATOM 1404 C C . VAL A 1 183 ? -8.749 11.054 -4.104 1.00 73.62 183 VAL A C 1
ATOM 1406 O O . VAL A 1 183 ? -9.803 11.292 -3.508 1.00 73.62 183 VAL A O 1
ATOM 1409 N N . THR A 1 184 ? -7.735 11.924 -4.140 1.00 73.19 184 THR A N 1
ATOM 1410 C CA . THR A 1 184 ? -7.721 13.178 -3.372 1.00 73.19 184 THR A CA 1
ATOM 1411 C C . THR A 1 184 ? -8.746 14.217 -3.833 1.00 73.19 184 THR A C 1
ATOM 1413 O O . THR A 1 184 ? -8.963 15.189 -3.126 1.00 73.19 184 THR A O 1
ATOM 1416 N N . TYR A 1 185 ? -9.456 14.026 -4.952 1.00 72.94 185 TYR A N 1
ATOM 1417 C CA . TYR A 1 185 ? -10.637 14.851 -5.269 1.00 72.94 185 TYR A CA 1
ATOM 1418 C C . TYR A 1 185 ? -11.868 14.467 -4.438 1.00 72.94 185 TYR A C 1
ATOM 1420 O O . TYR A 1 185 ? -12.763 15.283 -4.186 1.00 72.94 185 TYR A O 1
ATOM 1428 N N . LEU A 1 186 ? -11.942 13.205 -4.018 1.00 77.44 186 LEU A N 1
ATOM 1429 C CA . LEU A 1 186 ? -13.120 12.637 -3.373 1.00 77.44 186 LEU A CA 1
ATOM 1430 C C . LEU A 1 186 ? -12.984 12.618 -1.853 1.00 77.44 186 LEU A C 1
ATOM 1432 O O . LEU A 1 186 ? -13.949 12.957 -1.163 1.00 77.44 186 LEU A O 1
ATOM 1436 N N . VAL A 1 187 ? -11.797 12.286 -1.342 1.00 78.12 187 VAL A N 1
ATOM 1437 C CA . VAL A 1 187 ? -11.514 12.132 0.092 1.00 78.12 187 VAL A CA 1
ATOM 1438 C C . VAL A 1 187 ? -10.181 12.786 0.479 1.00 78.12 187 VAL A C 1
ATOM 1440 O O . VAL A 1 187 ? -9.321 12.951 -0.386 1.00 78.12 187 VAL A O 1
ATOM 1443 N N . PRO A 1 188 ? -9.966 13.142 1.762 1.00 73.69 188 PRO A N 1
ATOM 1444 C CA . PRO A 1 188 ? -8.648 13.557 2.229 1.00 73.69 188 PRO A CA 1
ATOM 1445 C C . PRO A 1 188 ? -7.615 12.465 1.931 1.00 73.69 188 PRO A C 1
ATOM 1447 O O . PRO A 1 188 ? -7.865 11.292 2.204 1.00 73.69 188 PRO A O 1
ATOM 1450 N N . GLY A 1 189 ? -6.461 12.849 1.392 1.00 73.69 189 GLY A N 1
ATOM 1451 C CA . GLY A 1 189 ? -5.400 11.912 1.042 1.00 73.69 189 GLY A CA 1
ATOM 1452 C C . GLY A 1 189 ? -4.030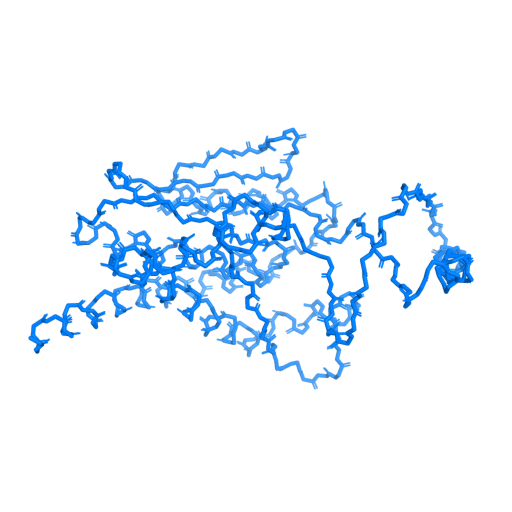 12.404 1.485 1.00 73.69 189 GLY A C 1
ATOM 1453 O O . GLY A 1 189 ? -3.769 13.603 1.563 1.00 73.69 189 GLY A O 1
ATOM 1454 N N . PHE A 1 190 ? -3.151 11.449 1.766 1.00 70.94 190 PHE A N 1
ATOM 1455 C CA . PHE A 1 190 ? -1.747 11.666 2.088 1.00 70.94 190 PHE A CA 1
ATOM 1456 C C . PHE A 1 190 ? -0.902 10.776 1.170 1.00 70.94 190 PHE A C 1
ATOM 1458 O O . PHE A 1 190 ? -1.241 9.613 0.967 1.00 70.94 190 PHE A O 1
ATOM 1465 N N . HIS A 1 191 ? 0.154 11.329 0.569 1.00 73.25 191 HIS A N 1
ATOM 1466 C CA . HIS A 1 191 ? 1.056 10.606 -0.334 1.00 73.25 191 HIS A CA 1
ATOM 1467 C C . HIS A 1 191 ? 2.511 10.861 0.091 1.00 73.25 191 HIS A C 1
ATOM 1469 O O . HIS A 1 191 ? 3.114 11.844 -0.349 1.00 73.25 191 HIS A O 1
ATOM 1475 N N . PRO A 1 192 ? 3.073 10.046 1.001 1.00 69.56 192 PRO A N 1
ATOM 1476 C CA . PRO A 1 192 ? 4.443 10.232 1.459 1.00 69.56 192 PRO A CA 1
ATOM 1477 C C . PRO A 1 192 ? 5.451 9.891 0.357 1.00 69.56 192 PRO A C 1
ATOM 1479 O O . PRO A 1 192 ? 5.324 8.878 -0.325 1.00 69.56 192 PRO A O 1
ATOM 1482 N N . VAL A 1 193 ? 6.504 10.702 0.243 1.00 76.94 193 VAL A N 1
ATOM 1483 C CA . VAL A 1 193 ? 7.685 10.413 -0.582 1.00 76.94 193 VAL A CA 1
ATOM 1484 C C . VAL A 1 193 ? 8.864 10.159 0.350 1.00 76.94 193 VAL A C 1
ATOM 1486 O O . VAL A 1 193 ? 9.093 10.927 1.284 1.00 76.94 193 VAL A O 1
ATOM 1489 N N . TYR A 1 194 ? 9.615 9.089 0.102 1.00 80.31 194 TYR A N 1
ATOM 1490 C CA . TYR A 1 194 ? 10.771 8.703 0.908 1.00 80.31 194 TYR A CA 1
ATOM 1491 C C . TYR A 1 194 ? 11.933 8.234 0.027 1.00 80.31 194 TYR A C 1
ATOM 1493 O O . TYR A 1 194 ? 11.748 7.833 -1.122 1.00 80.31 194 TYR A O 1
ATOM 1501 N N . ASP A 1 195 ? 13.145 8.311 0.574 1.00 83.00 195 ASP A N 1
ATOM 1502 C CA . ASP A 1 195 ? 14.370 7.862 -0.087 1.00 83.00 195 ASP A CA 1
ATOM 1503 C C . ASP A 1 195 ? 14.611 6.378 0.218 1.00 83.00 195 ASP A C 1
ATOM 1505 O O . ASP A 1 195 ? 14.691 5.984 1.379 1.00 83.00 195 ASP A O 1
ATOM 1509 N N . ILE A 1 196 ? 14.762 5.558 -0.825 1.00 85.94 196 ILE A N 1
ATOM 1510 C CA . ILE A 1 196 ? 15.072 4.126 -0.697 1.00 85.94 196 ILE A CA 1
ATOM 1511 C C . ILE A 1 196 ? 16.551 3.858 -0.383 1.00 85.94 196 ILE A C 1
ATOM 1513 O O . ILE A 1 196 ? 16.957 2.701 -0.277 1.00 85.94 196 ILE A O 1
ATOM 1517 N N . ARG A 1 197 ? 17.367 4.916 -0.270 1.00 88.44 197 ARG A N 1
ATOM 1518 C CA . ARG A 1 197 ? 18.806 4.869 0.023 1.00 88.44 197 ARG A CA 1
ATOM 1519 C C . ARG A 1 197 ? 19.550 4.008 -0.989 1.00 88.44 197 ARG A C 1
ATOM 1521 O O . ARG A 1 197 ? 20.322 3.117 -0.632 1.00 88.44 197 ARG A O 1
ATOM 1528 N N . SER A 1 198 ? 19.283 4.272 -2.268 1.00 83.56 198 SER A N 1
ATOM 1529 C CA . SER A 1 198 ? 19.922 3.543 -3.359 1.00 83.56 198 SER A CA 1
ATOM 1530 C C . SER A 1 198 ? 21.452 3.660 -3.268 1.00 83.56 198 SER A C 1
ATOM 1532 O O . SER A 1 198 ? 21.968 4.764 -3.076 1.00 83.56 198 SER A O 1
ATOM 1534 N N . PRO A 1 199 ? 22.203 2.558 -3.459 1.00 81.06 199 PRO A N 1
ATOM 1535 C CA . PRO A 1 199 ? 23.666 2.589 -3.460 1.00 81.06 199 PRO A CA 1
ATOM 1536 C C . PRO A 1 199 ? 24.250 3.301 -4.690 1.00 81.06 199 PRO A C 1
ATOM 1538 O O . PRO A 1 199 ? 25.446 3.581 -4.732 1.00 81.06 199 PRO A O 1
ATOM 1541 N N . ILE A 1 200 ? 23.418 3.566 -5.700 1.00 80.44 200 ILE A N 1
ATOM 1542 C CA . ILE A 1 200 ? 23.776 4.269 -6.933 1.00 80.44 200 ILE A CA 1
ATOM 1543 C C . ILE A 1 200 ? 22.818 5.446 -7.177 1.00 80.44 200 ILE A C 1
ATOM 1545 O O . ILE A 1 200 ? 21.647 5.350 -6.798 1.00 80.44 200 ILE A O 1
ATOM 1549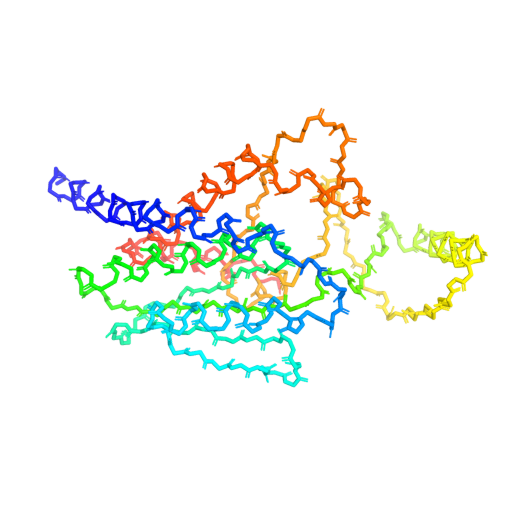 N N . PRO A 1 201 ? 23.259 6.535 -7.834 1.00 81.38 201 PRO A N 1
ATOM 1550 C CA . PRO A 1 201 ? 22.377 7.634 -8.220 1.00 81.38 201 PRO A CA 1
ATOM 1551 C C . PRO A 1 201 ? 21.375 7.160 -9.278 1.00 81.38 201 PRO A C 1
ATOM 1553 O O . PRO A 1 201 ? 21.721 6.998 -10.446 1.00 81.38 201 PRO A O 1
ATOM 1556 N N . VAL A 1 202 ? 20.140 6.905 -8.856 1.00 76.44 202 VAL A N 1
ATOM 1557 C CA . VAL A 1 202 ? 19.072 6.377 -9.707 1.00 76.44 202 VAL A CA 1
ATOM 1558 C C . VAL A 1 202 ? 17.732 6.933 -9.245 1.00 76.44 202 VAL A C 1
ATOM 1560 O O . VAL A 1 202 ? 17.527 7.161 -8.052 1.00 76.44 202 VAL A O 1
ATOM 1563 N N . ILE A 1 203 ? 16.827 7.156 -10.189 1.00 74.06 203 ILE A N 1
ATOM 1564 C CA . ILE A 1 203 ? 15.464 7.629 -9.927 1.00 74.06 203 ILE A CA 1
ATOM 1565 C C . ILE A 1 203 ? 14.437 6.630 -10.457 1.00 74.06 203 ILE A C 1
ATOM 1567 O O . ILE A 1 203 ? 14.754 5.770 -11.283 1.00 74.06 203 ILE A O 1
ATOM 1571 N N . ASN A 1 204 ? 13.193 6.751 -9.994 1.00 71.31 204 ASN A N 1
ATOM 1572 C CA . ASN A 1 204 ? 12.076 5.981 -10.531 1.00 71.31 204 ASN A CA 1
ATOM 1573 C C . ASN A 1 204 ? 11.992 6.130 -12.064 1.00 71.31 204 ASN A C 1
ATOM 1575 O O . ASN A 1 204 ? 12.331 7.173 -12.618 1.00 71.31 204 ASN A O 1
ATOM 1579 N N . HIS A 1 205 ? 11.541 5.070 -12.743 1.00 67.81 205 HIS A N 1
ATOM 1580 C CA . HIS A 1 205 ? 11.505 4.920 -14.213 1.00 67.81 205 HIS A CA 1
ATOM 1581 C C . HIS A 1 205 ? 12.849 4.672 -14.919 1.00 67.81 205 HIS A C 1
ATOM 1583 O O . HIS A 1 205 ? 12.899 4.662 -16.148 1.00 67.81 205 HIS A O 1
ATOM 1589 N N . GLN A 1 206 ? 13.926 4.404 -14.182 1.00 69.94 206 GLN A N 1
ATOM 1590 C CA . GLN A 1 206 ? 15.175 3.890 -14.752 1.00 69.94 206 GLN A CA 1
ATOM 1591 C C . GLN A 1 206 ? 15.273 2.373 -14.566 1.00 69.94 206 GLN A C 1
ATOM 1593 O O . GLN A 1 206 ? 14.797 1.825 -13.571 1.00 69.94 206 GLN A O 1
ATOM 1598 N N . ARG A 1 207 ? 15.912 1.672 -15.510 1.00 72.06 207 ARG A N 1
ATOM 1599 C CA . ARG A 1 207 ? 16.075 0.207 -15.447 1.00 72.06 207 ARG A CA 1
ATOM 1600 C C . ARG A 1 207 ? 16.834 -0.214 -14.187 1.00 72.06 207 ARG A C 1
ATOM 1602 O O . ARG A 1 207 ? 16.533 -1.239 -13.581 1.00 72.06 207 ARG A O 1
ATOM 1609 N N . GLU A 1 208 ? 17.796 0.603 -13.792 1.00 78.06 208 GLU A N 1
ATOM 1610 C CA . GLU A 1 208 ? 18.659 0.446 -12.631 1.00 78.06 208 GLU A CA 1
ATOM 1611 C C . GLU A 1 208 ? 17.905 0.665 -11.306 1.00 78.06 208 GLU A C 1
ATOM 1613 O O . GLU A 1 208 ? 18.385 0.246 -10.254 1.00 78.06 208 GLU A O 1
ATOM 1618 N N . PHE A 1 209 ? 16.708 1.267 -11.335 1.00 80.56 209 PHE A N 1
ATOM 1619 C CA . PHE A 1 209 ? 15.896 1.498 -10.137 1.00 80.56 209 PHE A CA 1
ATOM 1620 C C . PHE A 1 209 ? 15.317 0.187 -9.599 1.00 80.56 209 PHE A C 1
ATOM 1622 O O . PHE A 1 209 ? 15.286 -0.041 -8.394 1.00 80.56 209 PHE A O 1
ATOM 1629 N N . ALA A 1 210 ? 14.932 -0.724 -10.496 1.00 81.25 210 ALA A N 1
ATOM 1630 C CA . ALA A 1 210 ? 14.365 -2.019 -10.132 1.00 81.25 210 ALA A CA 1
ATOM 1631 C C . ALA A 1 210 ? 15.272 -2.850 -9.197 1.00 81.25 210 ALA A C 1
ATOM 1633 O O . ALA A 1 210 ? 14.776 -3.306 -8.165 1.00 81.25 210 ALA A O 1
ATOM 1634 N N . PRO A 1 211 ? 16.577 -3.062 -9.474 1.00 81.94 211 PRO A N 1
ATOM 1635 C CA . PRO A 1 211 ? 17.456 -3.733 -8.517 1.00 81.94 211 PRO A CA 1
ATOM 1636 C C . PRO A 1 211 ? 17.702 -2.911 -7.239 1.00 81.94 211 PRO A C 1
ATOM 1638 O O . PRO A 1 211 ? 17.844 -3.514 -6.176 1.00 81.94 211 PRO A O 1
ATOM 1641 N N . ALA A 1 212 ? 17.692 -1.571 -7.292 1.00 85.69 212 ALA A N 1
ATOM 1642 C CA . ALA A 1 212 ? 17.821 -0.727 -6.096 1.00 85.69 212 ALA A CA 1
ATOM 1643 C C . ALA A 1 212 ? 16.648 -0.925 -5.114 1.00 85.69 212 ALA A C 1
ATOM 1645 O O . ALA A 1 212 ? 16.862 -1.023 -3.902 1.00 85.69 212 ALA A O 1
ATOM 1646 N N . CYS A 1 213 ? 15.428 -1.100 -5.634 1.00 86.62 213 CYS A N 1
ATOM 1647 C CA . CYS A 1 213 ? 14.234 -1.397 -4.839 1.00 86.62 213 CYS A CA 1
ATOM 1648 C C . CYS A 1 213 ? 14.261 -2.767 -4.149 1.00 86.62 213 CYS A C 1
ATOM 1650 O O . CYS A 1 213 ? 13.485 -2.986 -3.228 1.00 86.62 213 CYS A O 1
ATOM 1652 N N . LYS A 1 214 ? 15.124 -3.700 -4.570 1.00 89.50 214 LYS A N 1
ATOM 1653 C CA . LYS A 1 214 ? 15.211 -5.045 -3.970 1.00 89.50 214 LYS A CA 1
ATOM 1654 C C . LYS A 1 214 ? 16.169 -5.120 -2.782 1.00 89.50 214 LYS A C 1
ATOM 1656 O O . LYS A 1 214 ? 16.318 -6.178 -2.171 1.00 89.50 214 LYS A O 1
ATOM 1661 N N . THR A 1 215 ? 16.868 -4.033 -2.467 1.00 91.31 215 THR A N 1
ATOM 1662 C CA . THR A 1 215 ? 17.843 -4.028 -1.373 1.00 91.31 215 THR A CA 1
ATOM 1663 C C . THR A 1 215 ? 17.148 -4.100 -0.014 1.00 91.31 215 THR A C 1
ATOM 1665 O O . THR A 1 215 ? 16.057 -3.565 0.174 1.00 91.31 215 THR A O 1
ATOM 1668 N N . LYS A 1 216 ? 17.806 -4.723 0.972 1.00 93.50 216 LYS A N 1
ATOM 1669 C CA . LYS A 1 216 ? 17.313 -4.726 2.359 1.00 93.50 216 LYS A CA 1
ATOM 1670 C C . LYS A 1 216 ? 17.175 -3.311 2.923 1.00 93.50 216 LYS A C 1
ATOM 1672 O O . LYS A 1 216 ? 16.250 -3.051 3.679 1.00 93.50 216 LYS A O 1
ATOM 1677 N N . THR A 1 217 ? 18.059 -2.395 2.529 1.00 93.62 217 THR A N 1
ATOM 1678 C CA . THR A 1 217 ? 17.976 -0.986 2.931 1.00 93.62 217 THR A CA 1
ATOM 1679 C C . THR A 1 217 ? 16.708 -0.331 2.388 1.00 93.62 217 THR A C 1
ATOM 1681 O O . THR A 1 217 ? 15.966 0.270 3.158 1.00 93.62 217 THR A O 1
ATOM 1684 N N . ALA A 1 218 ? 16.400 -0.510 1.098 1.00 91.19 218 ALA A N 1
ATOM 1685 C CA . ALA A 1 218 ? 15.165 0.004 0.505 1.00 91.19 218 ALA A CA 1
ATOM 1686 C C . ALA A 1 218 ? 13.914 -0.556 1.199 1.00 91.19 218 ALA A C 1
ATOM 1688 O O . ALA A 1 218 ? 12.960 0.184 1.448 1.00 91.19 218 ALA A O 1
ATOM 1689 N N . HIS A 1 219 ? 13.937 -1.841 1.566 1.00 94.50 219 HIS A N 1
ATOM 1690 C CA . HIS A 1 219 ? 12.878 -2.464 2.362 1.00 94.50 219 HIS A CA 1
ATOM 1691 C C . HIS A 1 219 ? 12.732 -1.817 3.743 1.00 94.50 219 HIS A C 1
ATOM 1693 O O . HIS A 1 219 ? 11.639 -1.410 4.117 1.00 94.50 219 HIS A O 1
ATOM 1699 N N . GLN A 1 220 ? 13.829 -1.632 4.478 1.00 93.38 220 GLN A N 1
ATOM 1700 C CA . GLN A 1 220 ? 13.803 -0.996 5.801 1.00 93.38 220 GLN A CA 1
ATOM 1701 C C . GLN A 1 220 ? 13.247 0.432 5.758 1.00 93.38 220 GLN A C 1
ATOM 1703 O O . GLN A 1 220 ? 12.442 0.806 6.610 1.00 93.38 220 GLN A O 1
ATOM 1708 N N . GLU A 1 221 ? 13.637 1.234 4.765 1.00 91.69 221 GLU A N 1
ATOM 1709 C CA . GLU A 1 221 ? 13.088 2.585 4.594 1.00 91.69 221 GLU A CA 1
ATOM 1710 C C . GLU A 1 221 ? 11.603 2.546 4.210 1.00 91.69 221 GLU A C 1
ATOM 1712 O O . GLU A 1 221 ? 10.821 3.365 4.691 1.00 91.69 221 GLU A O 1
ATOM 1717 N N . THR A 1 222 ? 11.194 1.543 3.427 1.00 92.31 222 THR A N 1
ATOM 1718 C CA . THR A 1 222 ? 9.785 1.299 3.092 1.00 92.31 222 THR A CA 1
ATOM 1719 C C . THR A 1 222 ? 8.968 0.968 4.335 1.00 92.31 222 THR A C 1
ATOM 1721 O O . THR A 1 222 ? 7.910 1.560 4.533 1.00 92.31 222 THR A O 1
ATOM 1724 N N . ILE A 1 223 ? 9.464 0.106 5.224 1.00 93.69 223 ILE A N 1
ATOM 1725 C CA . ILE A 1 223 ? 8.789 -0.212 6.490 1.00 93.69 223 ILE A CA 1
ATOM 1726 C C . ILE A 1 223 ? 8.692 1.022 7.395 1.00 93.69 223 ILE A C 1
ATOM 1728 O O . ILE A 1 223 ? 7.635 1.275 7.964 1.00 93.69 223 ILE A O 1
ATOM 1732 N N . LYS A 1 224 ? 9.727 1.869 7.469 1.00 86.56 224 LYS A N 1
ATOM 1733 C CA . LYS A 1 224 ? 9.648 3.139 8.220 1.00 86.56 224 LYS A CA 1
ATOM 1734 C C . LYS A 1 224 ? 8.575 4.077 7.662 1.00 86.56 224 LYS A C 1
ATOM 1736 O O . LYS A 1 224 ? 7.795 4.640 8.430 1.00 86.56 224 LYS A O 1
ATOM 1741 N N . ALA A 1 225 ? 8.518 4.233 6.339 1.00 86.25 225 ALA A N 1
ATOM 1742 C CA . ALA A 1 225 ? 7.492 5.041 5.683 1.00 86.25 225 ALA A CA 1
ATOM 1743 C C . ALA A 1 225 ? 6.084 4.464 5.915 1.00 86.25 225 ALA A C 1
ATOM 1745 O O . ALA A 1 225 ? 5.155 5.208 6.233 1.00 86.25 225 ALA A O 1
ATOM 1746 N N . THR A 1 226 ? 5.953 3.136 5.838 1.00 88.00 226 THR A N 1
ATOM 1747 C CA . THR A 1 226 ? 4.723 2.382 6.129 1.00 88.00 226 THR A CA 1
ATOM 1748 C C . THR A 1 226 ? 4.234 2.658 7.545 1.00 88.00 226 THR A C 1
ATOM 1750 O O . THR A 1 226 ? 3.070 2.998 7.747 1.00 88.00 226 THR A O 1
ATOM 1753 N N . SER A 1 227 ? 5.133 2.581 8.525 1.00 86.69 227 SER A N 1
ATOM 1754 C CA . SER A 1 227 ? 4.853 2.885 9.926 1.00 86.69 227 SER A CA 1
ATOM 1755 C C . SER A 1 227 ? 4.349 4.314 10.104 1.00 86.69 227 SER A C 1
ATOM 1757 O O . SER A 1 227 ? 3.299 4.516 10.707 1.00 86.69 227 SER A O 1
ATOM 1759 N N . GLY A 1 228 ? 5.021 5.307 9.513 1.00 81.19 228 GLY A N 1
ATOM 1760 C CA . GLY A 1 228 ? 4.570 6.701 9.570 1.00 81.19 228 GLY A CA 1
ATOM 1761 C C . GLY A 1 228 ? 3.174 6.901 8.969 1.00 81.19 228 GLY A C 1
ATOM 1762 O O . GLY A 1 228 ? 2.310 7.509 9.596 1.00 81.19 228 GLY A O 1
ATOM 1763 N N . MET A 1 229 ? 2.924 6.333 7.786 1.00 84.19 229 MET A N 1
ATOM 1764 C CA . MET A 1 229 ? 1.615 6.386 7.124 1.00 84.19 229 MET A CA 1
ATOM 1765 C C . MET A 1 229 ? 0.517 5.716 7.961 1.00 84.19 229 MET A C 1
ATOM 1767 O O . MET A 1 229 ? -0.593 6.236 8.066 1.00 84.19 229 MET A O 1
ATOM 1771 N N . THR A 1 230 ? 0.842 4.590 8.594 1.00 84.62 230 THR A N 1
ATOM 1772 C CA . THR A 1 230 ? -0.077 3.846 9.464 1.00 84.62 230 THR A CA 1
ATOM 1773 C C . THR A 1 230 ? -0.444 4.648 10.699 1.00 84.62 230 THR A C 1
ATOM 1775 O O . THR A 1 230 ? -1.617 4.696 11.047 1.00 84.62 230 THR A O 1
ATOM 1778 N N . LEU A 1 231 ? 0.525 5.307 11.339 1.00 84.38 231 LEU A N 1
ATOM 1779 C CA . LEU A 1 231 ? 0.269 6.127 12.523 1.00 84.38 231 LEU A CA 1
ATOM 1780 C C . LEU A 1 231 ? -0.608 7.343 12.193 1.00 84.38 231 LEU A C 1
ATOM 1782 O O . LEU A 1 231 ? -1.551 7.617 12.923 1.00 84.38 231 LEU A O 1
ATOM 1786 N N . VAL A 1 232 ? -0.396 7.999 11.047 1.00 82.81 232 VAL A N 1
ATOM 1787 C CA . VAL A 1 232 ? -1.280 9.090 10.590 1.00 82.81 232 VAL A CA 1
ATOM 1788 C C . VAL A 1 232 ? -2.702 8.584 10.314 1.00 82.81 232 VAL A C 1
ATOM 1790 O O . VAL A 1 232 ? -3.685 9.233 10.677 1.00 82.81 232 VAL A O 1
ATOM 1793 N N . GLY A 1 233 ? -2.832 7.414 9.680 1.00 82.44 233 GLY A N 1
ATOM 1794 C CA . GLY A 1 233 ? -4.133 6.772 9.494 1.00 82.44 233 GLY A CA 1
ATOM 1795 C C . GLY A 1 233 ? -4.788 6.413 10.830 1.00 82.44 233 GLY A C 1
ATOM 1796 O O . GLY A 1 233 ? -5.978 6.640 11.030 1.00 82.44 233 GLY A O 1
ATOM 1797 N N . LEU A 1 234 ? -4.004 5.911 11.778 1.00 84.06 234 LEU A N 1
ATOM 1798 C CA . LEU A 1 234 ? -4.470 5.577 13.113 1.00 84.06 234 LEU A CA 1
ATOM 1799 C C . LEU A 1 234 ? -4.996 6.818 13.840 1.00 84.06 234 LEU A C 1
ATOM 1801 O O . LEU A 1 234 ? -6.125 6.766 14.325 1.00 84.06 234 LEU A O 1
ATOM 1805 N N . ASP A 1 235 ? -4.261 7.935 13.828 1.00 82.56 235 ASP A N 1
ATOM 1806 C CA . ASP A 1 235 ? -4.705 9.212 14.401 1.00 82.56 235 ASP A CA 1
ATOM 1807 C C . ASP A 1 235 ? -6.072 9.619 13.835 1.00 82.56 235 ASP A C 1
ATOM 1809 O O . ASP A 1 235 ? -6.987 9.966 14.580 1.00 82.56 235 ASP A O 1
ATOM 1813 N N . PHE A 1 236 ? -6.280 9.479 12.521 1.00 82.88 236 PHE A N 1
ATOM 1814 C CA . PHE A 1 236 ? -7.579 9.754 11.900 1.00 82.88 236 PHE A CA 1
ATOM 1815 C C . PHE A 1 236 ? -8.707 8.824 12.391 1.00 82.88 236 PHE A C 1
ATOM 1817 O O . PHE A 1 236 ? -9.871 9.241 12.459 1.00 82.88 236 PHE A O 1
ATOM 1824 N N . LEU A 1 237 ? -8.405 7.569 12.739 1.00 82.31 237 LEU A N 1
ATOM 1825 C CA . LEU A 1 237 ? -9.390 6.607 13.254 1.00 82.31 237 LEU A CA 1
ATOM 1826 C C . LEU A 1 237 ? -9.731 6.813 14.725 1.00 82.31 237 LEU A C 1
ATOM 1828 O O . LEU A 1 237 ? -10.874 6.548 15.106 1.00 82.31 237 LEU A O 1
ATOM 1832 N N . ILE A 1 238 ? -8.779 7.250 15.546 1.00 82.00 238 ILE A N 1
ATOM 1833 C CA . ILE A 1 238 ? -8.937 7.272 17.009 1.00 82.00 238 ILE A CA 1
ATOM 1834 C C . ILE A 1 238 ? -9.157 8.679 17.560 1.00 82.00 238 ILE A C 1
ATOM 1836 O O . ILE A 1 238 ? -9.919 8.839 18.510 1.00 82.00 238 ILE A O 1
ATOM 1840 N N . ASP A 1 239 ? -8.592 9.709 16.930 1.00 83.75 239 ASP A N 1
ATOM 1841 C CA . ASP A 1 239 ? -8.749 11.099 17.342 1.00 83.75 239 ASP A CA 1
ATOM 1842 C C . ASP A 1 239 ? -9.890 11.745 16.540 1.00 83.75 239 ASP A C 1
ATOM 1844 O O . ASP A 1 239 ? -9.858 11.897 15.315 1.00 83.75 239 ASP A O 1
ATOM 1848 N N . ALA A 1 240 ? -10.988 12.055 17.231 1.00 86.56 240 ALA A N 1
ATOM 1849 C CA . ALA A 1 240 ? -12.163 12.673 16.623 1.00 86.56 240 ALA A CA 1
ATOM 1850 C C . ALA A 1 240 ? -11.919 14.133 16.209 1.00 86.56 240 ALA A C 1
ATOM 1852 O O . ALA A 1 240 ? -12.479 14.576 15.204 1.00 86.56 240 ALA A O 1
ATOM 1853 N N . GLU A 1 241 ? -11.091 14.864 16.955 1.00 85.06 241 GLU A N 1
ATOM 1854 C CA . GLU A 1 241 ? -10.789 16.266 16.679 1.00 85.06 241 GLU A CA 1
ATOM 1855 C C . GLU A 1 241 ? -9.818 16.375 15.502 1.00 85.06 241 GLU A C 1
ATOM 1857 O O . GLU A 1 241 ? -10.083 17.128 14.565 1.00 85.06 241 GLU A O 1
ATOM 1862 N N . PHE A 1 242 ? -8.775 15.539 15.459 1.00 80.62 242 PHE A N 1
ATOM 1863 C CA . PHE A 1 242 ? -7.893 15.450 14.292 1.00 80.62 242 PHE A CA 1
ATOM 1864 C C . PHE A 1 242 ? -8.672 15.079 13.021 1.00 80.62 242 PHE A C 1
ATOM 1866 O O . PHE A 1 242 ? -8.573 15.761 11.999 1.00 80.62 242 PHE A O 1
ATOM 1873 N N . ALA A 1 243 ? -9.533 14.057 13.077 1.00 81.19 243 ALA A N 1
ATOM 1874 C CA . ALA A 1 243 ? -10.345 13.666 11.925 1.00 81.19 243 ALA A CA 1
ATOM 1875 C C . ALA A 1 243 ? -11.306 14.771 11.462 1.00 81.19 243 ALA A C 1
ATOM 1877 O O . ALA A 1 243 ? -11.546 14.924 10.260 1.00 81.19 243 ALA A O 1
ATOM 1878 N N . LYS A 1 244 ? -11.864 15.546 12.399 1.00 84.25 244 LYS A N 1
ATOM 1879 C CA . LYS A 1 244 ? -12.687 16.716 12.088 1.00 84.25 244 LYS A CA 1
ATOM 1880 C C . LYS A 1 244 ? -11.861 17.785 11.372 1.00 84.25 244 LYS A C 1
ATOM 1882 O O . LYS A 1 244 ? -12.284 18.239 10.313 1.00 84.25 244 LYS A O 1
ATOM 1887 N N . GLN A 1 245 ? -10.674 18.117 11.876 1.00 78.62 245 GLN A N 1
ATOM 1888 C CA . GLN A 1 245 ? -9.775 19.093 11.249 1.00 78.62 245 GLN A CA 1
ATOM 1889 C C . GLN A 1 245 ? -9.369 18.678 9.832 1.00 78.62 245 GLN A C 1
ATOM 1891 O O . GLN A 1 245 ? -9.419 19.497 8.914 1.00 78.62 245 GLN A O 1
ATOM 1896 N N . VAL A 1 246 ? -9.043 17.398 9.622 1.00 77.56 246 VAL A N 1
ATOM 1897 C CA . VAL A 1 246 ? -8.731 16.847 8.293 1.00 77.56 246 VAL A CA 1
ATOM 1898 C C . VAL A 1 246 ? -9.913 17.023 7.335 1.00 77.56 246 VAL A C 1
ATOM 1900 O O . VAL A 1 246 ? -9.738 17.510 6.218 1.00 77.56 246 VAL A O 1
ATOM 1903 N N . LYS A 1 247 ? -11.134 16.684 7.770 1.00 82.56 247 LYS A N 1
ATOM 1904 C CA . LYS A 1 247 ? -12.350 16.826 6.950 1.00 82.56 247 LYS A CA 1
ATOM 1905 C C . LYS A 1 247 ? -12.686 18.284 6.643 1.00 82.56 247 LYS A C 1
ATOM 1907 O O . LYS A 1 247 ? -13.058 18.593 5.515 1.00 82.56 247 LYS A O 1
ATOM 1912 N N . GLU A 1 248 ? -12.556 19.177 7.620 1.00 83.12 248 GLU A N 1
ATOM 1913 C CA . GLU A 1 248 ? -12.804 20.610 7.436 1.00 83.12 248 GLU A CA 1
ATOM 1914 C C . GLU A 1 248 ? -11.772 21.253 6.508 1.00 83.12 248 GLU A C 1
ATOM 1916 O O . GLU A 1 248 ? -12.138 22.058 5.653 1.00 83.12 248 GLU A O 1
ATOM 1921 N N . SER A 1 249 ? -10.495 20.888 6.650 1.00 76.38 249 SER A N 1
ATOM 1922 C CA . SER A 1 249 ? -9.425 21.330 5.753 1.00 76.38 249 SER A CA 1
ATOM 1923 C C . SER A 1 249 ? -9.701 20.881 4.318 1.00 76.38 249 SER A C 1
ATOM 1925 O O . SER A 1 249 ? -9.717 21.700 3.401 1.00 76.38 249 SER A O 1
ATOM 1927 N N . PHE A 1 250 ? -10.048 19.605 4.143 1.00 77.31 250 PHE A N 1
ATOM 1928 C CA . PHE A 1 250 ? -10.406 19.042 2.846 1.00 77.31 250 PHE A CA 1
ATOM 1929 C C . PHE A 1 250 ? -11.632 19.712 2.208 1.00 77.31 250 PHE A C 1
ATOM 1931 O O . PHE A 1 250 ? -11.660 19.968 1.007 1.00 77.31 250 PHE A O 1
ATOM 1938 N N . ALA A 1 251 ? -12.655 20.035 3.002 1.00 77.06 251 ALA A N 1
ATOM 1939 C CA . ALA A 1 251 ? -13.834 20.740 2.505 1.00 77.06 251 ALA A CA 1
ATOM 1940 C C . ALA A 1 251 ? -13.507 22.167 2.033 1.00 77.06 251 ALA A C 1
ATOM 1942 O O . ALA A 1 251 ? -14.115 22.641 1.079 1.00 77.06 251 ALA A O 1
ATOM 1943 N N . LYS A 1 252 ? -12.541 22.838 2.675 1.00 71.81 252 LYS A N 1
ATOM 1944 C CA . LYS A 1 252 ? -12.075 24.181 2.292 1.00 71.81 252 LYS A CA 1
ATOM 1945 C C . LYS A 1 252 ? -11.170 24.173 1.059 1.00 71.81 252 LYS A C 1
ATOM 1947 O O . LYS A 1 252 ? -11.078 25.196 0.392 1.00 71.81 252 LYS A O 1
ATOM 1952 N N . SER A 1 253 ? -10.493 23.059 0.773 1.00 64.12 253 SER A N 1
ATOM 1953 C CA . SER A 1 253 ? -9.584 22.929 -0.373 1.00 64.12 253 SER A CA 1
ATOM 1954 C C . SER A 1 253 ? -10.278 22.534 -1.678 1.00 64.12 253 SER A C 1
ATOM 1956 O O . SER A 1 253 ? -9.628 22.534 -2.721 1.00 64.12 253 SER A O 1
ATOM 1958 N N . LYS A 1 254 ? -11.569 22.177 -1.646 1.00 56.00 254 LYS A N 1
ATOM 1959 C CA . LYS A 1 254 ? -12.364 21.978 -2.864 1.00 56.00 254 LYS A CA 1
ATOM 1960 C C . LYS A 1 254 ? -12.644 23.345 -3.499 1.00 56.00 254 LYS A C 1
ATOM 1962 O O . LYS A 1 254 ? -13.545 24.050 -3.052 1.00 56.00 254 LYS A O 1
ATOM 1967 N N . LEU A 1 255 ? -11.808 23.709 -4.474 1.00 45.94 255 LEU A N 1
ATOM 1968 C CA . LEU A 1 255 ? -12.034 24.812 -5.415 1.00 45.94 255 LEU A CA 1
ATOM 1969 C C . LEU A 1 255 ? -13.307 24.577 -6.239 1.00 45.94 255 LEU A C 1
ATOM 1971 O O . LEU A 1 255 ? -13.556 23.406 -6.611 1.00 45.94 255 LEU A O 1
#

Secondary structure (DSSP, 8-state):
-HHHHHHHHHHHHHHHHHHHHHHHHHHHHHTS----TT--HHHHHHHHHHHHHTT-EEE-SGGG-TT-EEEEEEEES-EEEE----SHHHHHHHHHHHHHHHHHHHHHT--EEEEEEE---SSS------SSHHHHHHHHHHHHHHHHHHHHHHT------PPPPPP----S------THHHHTTTS-----------SSS--TTSTTHHHHTTSHHHHHHHHHHHHHHHHHHHHHHH-HHHHHHHHHHHHHH--

Foldseek 3Di:
DVVVVVVLVVLLCQLLVQLVVCLVVLLVLLLPDDDAFLGCQVNQVVLQVVLVVLVWPKDACPPVRNSKIKTKDWLAAAAEDEEFEDDSLSSSLLVSLLRSLNSSCVVVVFGYMYMYIYDTGQPDDFDDDDQDVVRVVVVVVVVVVVVVVVCVVVVHDDDDDDDDDDDDRDPDDPDTDDCQVVVLLPAQDDDDDWDLPFPDPDDPPDPSVSVSCSDPSSSVRSSVVSSVVSSLVVCCRPPPVSVVVSVVVSVVPND

Organism: NCBI:txid60492

pLDDT: mean 77.61, std 14.89, range [37.28, 97.25]

Sequence (255 aa):
MEQTTELTSEFADTALKAIEDVSDELYEISIKNPELAYEEKFAHKLLVDYLQEKRFKVTPSSFGLETAFVAEFQSKAGREIGHACGHNLIAISGVGAAIGLKAVLEKFNIEGTVKLFGTPAEAGTFLVRGKTMKDMEELQPRVQKCFEAAADATGAKAKITWKDAVYEDQNNIFSGSTDQGNVTYLVPGFHPVYDIRSPIPVINHQREFAPACKTKTAHQETIKATSGMTLVGLDFLIDAEFAKQVKESFAKSKL

Radius of gyration: 20.15 Å; chains: 1; bounding box: 43×44×65 Å